Protein 5NYP (pdb70)

Radius of gyration: 17.97 Å; Cα contacts (8 Å, |Δi|>4): 430; chains: 1; bounding box: 64×36×36 Å

Sequence (213 aa):
TYAVAFRLERGLVFAADTIAQYKKLQLWRQPGERVFVLLSAGNLAATQAVVSLINEHLSQETDDEVTTLFTAPNMYRAARVVGDAVREARSIGFNTNFIFGGQIKGERRPRLFQIYPEGNFIEATDDTPFFQIGEHKYGKPILDRVARSDMRLGEAAKLMLLSFPIDLVIYERDTFDVTREKRISADDEYFRNLSNAWSDALRQAFSKIEEFDV

Secondary structure (DSSP, 8-state):
-EEEEEEETTEEEEEEE---TT-SEEEEEETTTEEEEEEE-S-HHHHHHHHHHHHHHHHH---TTS--TTT-SSHHHHHHHHHHHHHHTTT--TT--EEEEEEETTS--EEEEE-TTS-EEE--SSS-EEEEESS-TTHHHHHHH--TT--HHHHHHHHHHH--EEEEEEETT--S---EEEE-TT-HHHHHHHHHHHHHHHHHHHHHTTS--

Organism: Hyphomicrobium sp. (strain MC1) (NCBI:txid717785)

Nearest PDB structures (foldseek):
  5nyp-assembly1_A-2  TM=1.005E+00  e=2.491E-46  Hyphomicrobium sp. MC1
  5nyq-assembly1_A-2  TM=1.004E+00  e=2.570E-42  Hyphomicrobium sp. MC1
  5nyr-assembly2_B-3  TM=9.862E-01  e=2.814E-38  Hyphomicrobium sp. MC1
  5nyj-assembly11_K  TM=9.158E-01  e=6.940E-35  Hyphomicrobium sp. MC1
  5nyw-assembly2_1  TM=9.002E-01  e=7.018E-24  Yersinia bercovieri

Structure (mmCIF, N/CA/C/O backbone):
data_5NYP
#
_entry.id   5NYP
#
_cell.length_a   176.217
_cell.length_b   176.217
_cell.length_c   39.551
_cell.angle_alpha   90.00
_cell.angle_beta   90.00
_cell.angle_gamma   120.00
#
_symmetry.space_group_name_H-M   'H 3 2'
#
loop_
_entity.id
_entity.type
_entity.pdbx_description
1 polymer Anbu
2 non-polymer 'SODIUM ION'
3 non-polymer 'PHOSPHATE ION'
4 water water
#
loop_
_atom_site.group_PDB
_atom_site.id
_atom_site.type_symbol
_atom_site.label_atom_id
_atom_site.label_alt_id
_atom_site.label_comp_id
_atom_site.label_asym_id
_atom_site.label_entity_id
_atom_site.label_seq_id
_atom_site.pdbx_PDB_ins_code
_atom_site.Cartn_x
_atom_site.Cartn_y
_atom_site.Cartn_z
_atom_site.occupancy
_atom_site.B_iso_or_equiv
_atom_site.auth_seq_id
_atom_site.auth_comp_id
_atom_site.auth_asym_id
_atom_site.auth_atom_id
_atom_site.pdbx_PDB_model_num
ATOM 1 N N . THR A 1 2 ? 124.226 125.784 44.186 1.00 51.48 1 THR A N 1
ATOM 2 C CA . THR A 1 2 ? 124.272 127.236 43.826 1.00 49.15 1 THR A CA 1
ATOM 3 C C . THR A 1 2 ? 124.371 128.110 45.081 1.00 47.34 1 THR A C 1
ATOM 4 O O . THR A 1 2 ? 124.307 127.602 46.202 1.00 49.73 1 THR A O 1
ATOM 8 N N . TYR A 1 3 ? 124.541 129.416 44.884 1.00 43.98 2 TYR A N 1
ATOM 9 C CA . TYR A 1 3 ? 124.750 130.362 45.982 1.00 41.14 2 TYR A CA 1
ATOM 10 C C . TYR A 1 3 ? 123.942 131.642 45.758 1.00 38.75 2 TYR A C 1
ATOM 11 O O . TYR A 1 3 ? 123.839 132.130 44.632 1.00 38.05 2 TYR A O 1
ATOM 20 N N . ALA A 1 4 ? 123.364 132.164 46.839 1.00 36.97 3 ALA A N 1
ATOM 21 C CA . ALA A 1 4 ? 122.627 133.428 46.808 1.00 34.92 3 ALA A CA 1
ATOM 22 C C . ALA A 1 4 ? 122.832 134.204 48.102 1.00 32.51 3 ALA A C 1
ATOM 23 O O . ALA A 1 4 ? 123.161 133.631 49.144 1.00 31.83 3 ALA A O 1
ATOM 25 N N . VAL A 1 5 ? 122.636 135.514 48.015 1.00 30.65 4 VAL A N 1
ATOM 26 C CA . VAL A 1 5 ? 122.911 136.427 49.123 1.00 29.93 4 VAL A CA 1
ATOM 27 C C . VAL A 1 5 ? 122.035 137.673 48.981 1.00 28.53 4 VAL A C 1
ATOM 28 O O . VAL A 1 5 ? 121.725 138.102 47.864 1.00 29.48 4 VAL A O 1
ATOM 32 N N . ALA A 1 6 ? 121.617 138.227 50.116 1.00 27.39 5 ALA A N 1
ATOM 33 C CA . ALA A 1 6 ? 120.832 139.455 50.137 1.00 27.93 5 ALA A CA 1
ATOM 34 C C . ALA A 1 6 ? 121.203 140.324 51.330 1.00 27.68 5 ALA A C 1
ATOM 35 O O . ALA A 1 6 ? 121.571 139.807 52.381 1.00 27.68 5 ALA A O 1
ATOM 37 N N . PHE A 1 7 ? 121.087 141.638 51.144 1.00 28.50 6 PHE A N 1
ATOM 38 C CA . PHE A 1 7 ? 121.451 142.654 52.138 1.00 29.07 6 PHE A CA 1
ATOM 39 C C . PHE A 1 7 ? 120.236 143.535 52.394 1.00 27.95 6 PHE A C 1
ATOM 40 O O . PHE A 1 7 ? 119.564 143.934 51.444 1.00 25.92 6 PHE A O 1
ATOM 48 N N . ARG A 1 8 ? 119.968 143.843 53.663 1.00 27.15 7 ARG A N 1
ATOM 49 C CA . ARG A 1 8 ? 119.014 144.886 54.028 1.00 29.12 7 ARG A CA 1
ATOM 50 C C . ARG A 1 8 ? 119.792 146.113 54.494 1.00 29.58 7 ARG A C 1
ATOM 51 O O . ARG A 1 8 ? 120.542 146.042 55.467 1.00 29.74 7 ARG A O 1
ATOM 59 N N . LEU A 1 9 ? 119.608 147.229 53.792 1.00 29.96 8 LEU A N 1
ATOM 60 C CA . LEU A 1 9 ? 120.263 148.490 54.128 1.00 30.93 8 LEU A CA 1
ATOM 61 C C . LEU A 1 9 ? 119.221 149.539 54.491 1.00 30.74 8 LEU A C 1
ATOM 62 O O . LEU A 1 9 ? 118.026 149.343 54.276 1.00 29.66 8 LEU A O 1
ATOM 67 N N . GLU A 1 10 ? 119.688 150.660 55.030 1.00 31.51 9 GLU A N 1
ATOM 68 C CA . GLU A 1 10 ? 118.816 151.806 55.305 1.00 34.22 9 GLU A CA 1
ATOM 69 C C . GLU A 1 10 ? 118.116 152.298 54.038 1.00 34.36 9 GLU A C 1
ATOM 70 O O . GLU A 1 10 ? 116.953 152.691 54.088 1.00 35.42 9 GLU A O 1
ATOM 76 N N . ARG A 1 11 ? 118.841 152.276 52.917 1.00 33.21 10 ARG A N 1
ATOM 77 C CA . ARG A 1 11 ? 118.339 152.781 51.634 1.00 35.39 10 ARG A CA 1
ATOM 78 C C . ARG A 1 11 ? 117.486 151.788 50.836 1.00 33.78 10 ARG A C 1
ATOM 79 O O . ARG A 1 11 ? 116.844 152.191 49.864 1.00 31.69 10 ARG A O 1
ATOM 87 N N . GLY A 1 12 ? 117.490 150.508 51.221 1.00 31.20 11 GLY A N 1
ATOM 88 C CA . GLY A 1 12 ? 116.682 149.491 50.543 1.00 31.07 11 GLY A CA 1
ATOM 89 C C . GLY A 1 12 ? 117.218 148.075 50.682 1.00 29.55 11 GLY A C 1
ATOM 90 O O . GLY A 1 12 ? 117.772 147.715 51.721 1.00 28.22 11 GLY A O 1
ATOM 91 N N . LEU A 1 13 ? 117.052 147.281 49.624 1.00 28.74 12 LEU A N 1
ATOM 92 C CA . LEU A 1 13 ? 117.427 145.866 49.606 1.00 28.66 12 LEU A CA 1
ATOM 93 C C . LEU A 1 13 ? 118.262 145.549 48.375 1.00 28.53 12 LEU A C 1
ATOM 94 O O . LEU A 1 13 ? 118.053 146.134 47.312 1.00 28.17 12 LEU A O 1
ATOM 99 N N . VAL A 1 14 ? 119.198 144.613 48.516 1.00 27.98 13 VAL A N 1
ATOM 100 C CA . VAL A 1 14 ? 119.976 144.116 47.381 1.00 29.56 13 VAL A CA 1
ATOM 101 C C . VAL A 1 14 ? 119.924 142.594 47.396 1.00 29.68 13 VAL A C 1
ATOM 102 O O . VAL A 1 14 ? 120.133 141.980 48.440 1.00 28.26 13 VAL A O 1
ATOM 106 N N . PHE A 1 15 ? 119.636 142.003 46.236 1.00 31.28 14 PHE A N 1
ATOM 107 C CA . PHE A 1 15 ? 119.528 140.552 46.075 1.00 31.47 14 PHE A CA 1
ATOM 108 C C . PHE A 1 15 ? 120.470 140.090 44.972 1.00 32.86 14 PHE A C 1
ATOM 109 O O . PHE A 1 15 ? 120.603 140.764 43.949 1.00 34.51 14 PHE A O 1
ATOM 117 N N . ALA A 1 16 ? 121.102 138.936 45.175 1.00 33.21 15 ALA A N 1
ATOM 118 C CA . ALA A 1 16 ? 121.996 138.347 44.178 1.00 35.27 15 ALA A CA 1
ATOM 119 C C . ALA A 1 16 ? 121.950 136.823 44.232 1.00 36.99 15 ALA A C 1
ATOM 120 O O . ALA A 1 16 ? 121.911 136.237 45.313 1.00 33.93 15 ALA A O 1
ATOM 122 N N . ALA A 1 17 ? 121.953 136.197 43.057 1.00 39.67 16 ALA A N 1
ATOM 123 C CA . ALA A 1 17 ? 121.988 134.740 42.937 1.00 42.39 16 ALA A CA 1
ATOM 124 C C . ALA A 1 17 ? 122.623 134.339 41.610 1.00 45.16 16 ALA A C 1
ATOM 125 O O . ALA A 1 17 ? 122.423 135.015 40.597 1.00 45.43 16 ALA A O 1
ATOM 127 N N . ASP A 1 18 ? 123.397 133.254 41.619 1.00 48.43 17 ASP A N 1
ATOM 128 C CA . ASP A 1 18 ? 123.973 132.714 40.379 1.00 52.50 17 ASP A CA 1
ATOM 129 C C . ASP A 1 18 ? 123.014 131.715 39.730 1.00 56.65 17 ASP A C 1
ATOM 130 O O . ASP A 1 18 ? 122.046 131.274 40.359 1.00 57.02 17 ASP A O 1
ATOM 135 N N . THR A 1 19 ? 123.284 131.384 38.469 1.00 60.76 18 THR A N 1
ATOM 136 C CA . THR A 1 19 ? 122.442 130.474 37.683 1.00 61.05 18 THR A CA 1
ATOM 137 C C . THR A 1 19 ? 123.305 129.541 36.845 1.00 63.26 18 THR A C 1
ATOM 138 O O . THR A 1 19 ? 124.104 128.776 37.382 1.00 60.70 18 THR A O 1
ATOM 142 N N . ILE A 1 28 ? 113.075 128.702 31.051 1.00 73.09 27 ILE A N 1
ATOM 143 C CA . ILE A 1 28 ? 113.403 128.165 32.371 1.00 71.31 27 ILE A CA 1
ATOM 144 C C . ILE A 1 28 ? 113.159 129.269 33.420 1.00 69.02 27 ILE A C 1
ATOM 145 O O . ILE A 1 28 ? 114.044 129.633 34.197 1.00 71.80 27 ILE A O 1
ATOM 150 N N . ALA A 1 29 ? 111.932 129.792 33.421 1.00 66.55 28 ALA A N 1
ATOM 151 C CA . ALA A 1 29 ? 111.552 130.944 34.250 1.00 63.39 28 ALA A CA 1
ATOM 152 C C . ALA A 1 29 ? 111.236 130.551 35.691 1.00 60.69 28 ALA A C 1
ATOM 153 O O . ALA A 1 29 ? 111.717 131.188 36.629 1.00 57.72 28 ALA A O 1
ATOM 155 N N . GLN A 1 30 ? 110.435 129.500 35.861 1.00 61.39 29 GLN A N 1
ATOM 156 C CA . GLN A 1 30 ? 110.008 129.051 37.197 1.00 60.68 29 GLN A CA 1
ATOM 157 C C . GLN A 1 30 ? 111.132 128.390 38.007 1.00 59.05 29 GLN A C 1
ATOM 158 O O . GLN A 1 30 ? 111.049 128.318 39.235 1.00 57.19 29 GLN A O 1
ATOM 164 N N . TYR A 1 31 ? 112.169 127.914 37.317 1.00 58.58 30 TYR A N 1
ATOM 165 C CA . TYR A 1 31 ? 113.364 127.351 37.957 1.00 59.12 30 TYR A CA 1
ATOM 166 C C . TYR A 1 31 ? 114.469 128.381 38.235 1.00 56.74 30 TYR A C 1
ATOM 167 O O . TYR A 1 31 ? 115.501 128.030 38.812 1.00 54.44 30 TYR A O 1
ATOM 176 N N . LYS A 1 32 ? 114.256 129.633 37.823 1.00 55.58 31 LYS A N 1
ATOM 177 C CA . LYS A 1 32 ? 115.226 130.719 38.024 1.00 53.23 31 LYS A CA 1
ATOM 178 C C . LYS A 1 32 ? 115.428 130.965 39.517 1.00 49.49 31 LYS A C 1
ATOM 179 O O . LYS A 1 32 ? 114.465 130.944 40.288 1.00 46.44 31 LYS A O 1
ATOM 185 N N . LYS A 1 33 ? 116.679 131.183 39.922 1.00 47.04 32 LYS A N 1
ATOM 186 C CA . LYS A 1 33 ? 117.022 131.268 41.346 1.00 45.17 32 LYS A CA 1
ATOM 187 C C . LYS A 1 33 ? 116.685 132.608 42.002 1.00 40.48 32 LYS A C 1
ATOM 188 O O . LYS A 1 33 ? 116.729 132.707 43.223 1.00 39.73 32 LYS A O 1
ATOM 194 N N . LEU A 1 34 ? 116.355 133.621 41.198 1.00 38.49 33 LEU A N 1
ATOM 195 C CA . LEU A 1 34 ? 115.816 134.893 41.679 1.00 37.48 33 LEU A CA 1
ATOM 196 C C . LEU A 1 34 ? 114.424 135.091 41.067 1.00 35.72 33 LEU A C 1
ATOM 197 O O . LEU A 1 34 ? 114.293 135.175 39.846 1.00 35.59 33 LEU A O 1
ATOM 202 N N . GLN A 1 35 ? 113.402 135.180 41.921 1.00 33.69 34 GLN A N 1
ATOM 203 C CA . GLN A 1 35 ? 111.999 135.285 41.493 1.00 34.67 34 GLN A CA 1
ATOM 204 C C . GLN A 1 35 ? 111.391 136.592 41.982 1.00 32.18 34 GLN A C 1
ATOM 205 O O . GLN A 1 35 ? 111.581 136.960 43.138 1.00 30.70 34 GLN A O 1
ATOM 211 N N . LEU A 1 36 ? 110.636 137.259 41.108 1.00 32.34 35 LEU A N 1
ATOM 212 C CA . LEU A 1 36 ? 110.058 138.581 41.372 1.00 32.83 35 LEU A CA 1
ATOM 213 C C . LEU A 1 36 ? 108.526 138.554 41.287 1.00 31.68 35 LEU A C 1
ATOM 214 O O . LEU A 1 36 ? 107.965 137.933 40.383 1.00 32.58 35 LEU A O 1
ATOM 219 N N . TRP A 1 37 ? 107.871 139.227 42.234 1.00 30.60 36 TRP A N 1
ATOM 220 C CA . TRP A 1 37 ? 106.436 139.543 42.168 1.00 32.07 36 TRP A CA 1
ATOM 221 C C . TRP A 1 37 ? 106.249 141.029 42.441 1.00 32.63 36 TRP A C 1
ATOM 222 O O . TRP A 1 37 ? 106.993 141.614 43.228 1.00 30.83 36 TRP A O 1
ATOM 233 N N . ARG A 1 38 ? 105.245 141.633 41.812 1.00 35.59 37 ARG A N 1
ATOM 234 C CA . ARG A 1 38 ? 105.010 143.071 41.947 1.00 38.10 37 ARG A CA 1
ATOM 235 C C . ARG A 1 38 ? 103.553 143.462 41.700 1.00 39.03 37 ARG A C 1
ATOM 236 O O . ARG A 1 38 ? 102.909 142.923 40.801 1.00 39.53 37 ARG A O 1
ATOM 244 N N . GLN A 1 39 ? 103.049 144.382 42.527 1.00 40.34 38 GLN A N 1
ATOM 245 C CA . GLN A 1 39 ? 101.857 145.179 42.224 1.00 43.13 38 GLN A CA 1
ATOM 246 C C . GLN A 1 39 ? 102.313 146.646 42.211 1.00 44.17 38 GLN A C 1
ATOM 247 O O . GLN A 1 39 ? 102.718 147.162 43.260 1.00 40.43 38 GLN A O 1
ATOM 253 N N . PRO A 1 40 ? 102.263 147.318 41.036 1.00 45.84 39 PRO A N 1
ATOM 254 C CA . PRO A 1 40 ? 102.797 148.684 40.887 1.00 46.21 39 PRO A CA 1
ATOM 255 C C . PRO A 1 40 ? 102.372 149.667 41.984 1.00 44.84 39 PRO A C 1
ATOM 256 O O . PRO A 1 40 ? 101.178 149.837 42.233 1.00 46.37 39 PRO A O 1
ATOM 260 N N . GLY A 1 41 ? 103.357 150.275 42.645 1.00 43.15 40 GLY A N 1
ATOM 261 C CA . GLY A 1 41 ? 103.113 151.281 43.681 1.00 44.07 40 GLY A CA 1
ATOM 262 C C . GLY A 1 41 ? 102.512 150.788 44.990 1.00 43.63 40 GLY A C 1
ATOM 263 O O . GLY A 1 41 ? 102.128 151.606 45.827 1.00 43.66 40 GLY A O 1
ATOM 264 N N . GLU A 1 42 ? 102.438 149.467 45.173 1.00 42.45 41 GLU A N 1
ATOM 265 C CA . GLU A 1 42 ? 101.791 148.857 46.343 1.00 42.51 41 GLU A CA 1
ATOM 266 C C . GLU A 1 42 ? 102.680 147.843 47.066 1.00 39.09 41 GLU A C 1
ATOM 267 O O . GLU A 1 42 ? 102.767 147.862 48.296 1.00 38.12 41 GLU A O 1
ATOM 273 N N . ARG A 1 43 ? 103.314 146.945 46.311 1.00 36.25 42 ARG A N 1
ATOM 274 C CA . ARG A 1 43 ? 104.156 145.908 46.901 1.00 35.45 42 ARG A CA 1
ATOM 275 C C . ARG A 1 43 ? 105.110 145.270 45.896 1.00 33.80 42 ARG A C 1
ATOM 276 O O . ARG A 1 43 ? 104.779 145.133 44.715 1.00 32.94 42 ARG A O 1
ATOM 284 N N . VAL A 1 44 ? 106.291 144.889 46.383 1.00 31.71 43 VAL A N 1
ATOM 285 C CA . VAL A 1 44 ? 107.273 144.139 45.600 1.00 32.78 43 VAL A CA 1
ATOM 286 C C . VAL A 1 44 ? 107.891 143.056 46.470 1.00 31.39 43 VAL A C 1
ATOM 287 O O . VAL A 1 44 ? 108.098 143.261 47.672 1.00 31.32 43 VAL A O 1
ATOM 291 N N . PHE A 1 45 ? 108.171 141.907 45.862 1.00 29.99 44 PHE A N 1
ATOM 292 C CA . PHE A 1 45 ? 108.729 140.756 46.572 1.00 28.53 44 PHE A CA 1
ATOM 293 C C . PHE A 1 45 ? 109.802 140.089 45.727 1.00 27.55 44 PHE A C 1
ATOM 294 O O . PHE A 1 45 ? 109.658 139.985 44.508 1.00 28.21 44 PHE A O 1
ATOM 302 N N . VAL A 1 46 ? 110.860 139.622 46.384 1.00 27.08 45 VAL A N 1
ATOM 303 C CA . VAL A 1 46 ? 111.906 138.837 45.738 1.00 28.03 45 VAL A CA 1
ATOM 304 C C . VAL A 1 46 ? 112.157 137.579 46.567 1.00 28.05 45 VAL A C 1
ATOM 305 O O . VAL A 1 46 ? 112.369 137.667 47.775 1.00 27.81 45 VAL A O 1
ATOM 309 N N . LEU A 1 47 ? 112.114 136.419 45.913 1.00 28.02 46 LEU A N 1
ATOM 310 C CA . LEU A 1 47 ? 112.509 135.152 46.520 1.00 28.51 46 LEU A CA 1
ATOM 311 C C . LEU A 1 47 ? 113.823 134.690 45.894 1.00 28.73 46 LEU A C 1
ATOM 312 O O . LEU A 1 47 ? 113.945 134.662 44.665 1.00 30.56 46 LEU A O 1
ATOM 317 N N . LEU A 1 48 ? 114.797 134.343 46.737 1.00 28.58 47 LEU A N 1
ATOM 318 C CA . LEU A 1 48 ? 116.040 133.709 46.294 1.00 30.51 47 LEU A CA 1
ATOM 319 C C . LEU A 1 48 ? 116.062 132.254 46.736 1.00 31.81 47 LEU A C 1
ATOM 320 O O . LEU A 1 48 ? 115.744 131.951 47.887 1.00 29.70 47 LEU A O 1
ATOM 325 N N . SER A 1 49 ? 116.450 131.368 45.822 1.00 33.78 48 SER A N 1
ATOM 326 C CA . SER A 1 49 ? 116.574 129.943 46.114 1.00 37.24 48 SER A CA 1
ATOM 327 C C . SER A 1 49 ? 118.005 129.476 45.868 1.00 39.19 48 SER A C 1
ATOM 328 O O . SER A 1 49 ? 118.692 130.002 44.994 1.00 38.31 48 SER A O 1
ATOM 331 N N . ALA A 1 50 ? 118.448 128.509 46.669 1.00 41.69 49 ALA A N 1
ATOM 332 C CA . ALA A 1 50 ? 119.704 127.797 46.434 1.00 45.18 49 ALA A CA 1
ATOM 333 C C . ALA A 1 50 ? 119.534 126.274 46.347 1.00 48.40 49 ALA A C 1
ATOM 334 O O . ALA A 1 50 ? 120.524 125.555 46.199 1.00 53.13 49 ALA A O 1
ATOM 336 N N . GLY A 1 51 ? 118.294 125.783 46.414 1.00 48.79 50 GLY A N 1
ATOM 337 C CA . GLY A 1 51 ? 118.024 124.353 46.345 1.00 51.53 50 GLY A CA 1
ATOM 338 C C . GLY A 1 51 ? 118.044 123.851 44.916 1.00 52.94 50 GLY A C 1
ATOM 339 O O . GLY A 1 51 ? 118.378 124.595 43.986 1.00 55.15 50 GLY A O 1
ATOM 340 N N . ASN A 1 52 ? 117.669 122.587 44.739 1.00 53.38 51 ASN A N 1
ATOM 341 C CA . ASN A 1 52 ? 117.595 121.995 43.406 1.00 54.50 51 ASN A CA 1
ATOM 342 C C . ASN A 1 52 ? 116.442 122.619 42.611 1.00 52.97 51 ASN A C 1
ATOM 343 O O . ASN A 1 52 ? 115.635 123.391 43.149 1.00 47.55 51 ASN A O 1
ATOM 348 N N . LEU A 1 53 ? 116.382 122.276 41.331 1.00 54.01 52 LEU A N 1
ATOM 349 C CA . LEU A 1 53 ? 115.410 122.857 40.409 1.00 53.23 52 LEU A CA 1
ATOM 350 C C . LEU A 1 53 ? 113.965 122.550 40.834 1.00 51.36 52 LEU A C 1
ATOM 351 O O . LEU A 1 53 ? 113.121 123.449 40.863 1.00 49.35 52 LEU A O 1
ATOM 356 N N . ALA A 1 54 ? 113.706 121.295 41.199 1.00 51.25 53 ALA A N 1
ATOM 357 C CA . ALA A 1 54 ? 112.369 120.847 41.611 1.00 49.83 53 ALA A CA 1
ATOM 358 C C . ALA A 1 54 ? 111.822 121.585 42.839 1.00 47.26 53 ALA A C 1
ATOM 359 O O . ALA A 1 54 ? 110.633 121.908 42.886 1.00 44.66 53 ALA A O 1
ATOM 361 N N . ALA A 1 55 ? 112.687 121.848 43.820 1.00 44.72 54 ALA A N 1
ATOM 362 C CA . ALA A 1 55 ? 112.292 122.563 45.039 1.00 42.84 54 ALA A CA 1
ATOM 363 C C . ALA A 1 55 ? 111.890 124.012 44.761 1.00 40.59 54 ALA A C 1
ATOM 364 O O . ALA A 1 55 ? 110.883 124.484 45.286 1.00 39.78 54 ALA A O 1
ATOM 366 N N . THR A 1 56 ? 112.670 124.707 43.932 1.00 39.35 55 THR A N 1
ATOM 367 C CA . THR A 1 56 ? 112.377 126.098 43.566 1.00 38.72 55 THR A CA 1
ATOM 368 C C . THR A 1 56 ? 111.035 126.215 42.841 1.00 37.96 55 THR A C 1
ATOM 369 O O . THR A 1 56 ? 110.200 127.047 43.196 1.00 35.48 55 THR A O 1
ATOM 373 N N . GLN A 1 57 ? 110.840 125.369 41.835 1.00 39.11 56 GLN A N 1
ATOM 374 C CA . GLN A 1 57 ? 109.597 125.346 41.059 1.00 40.27 56 GLN A CA 1
ATOM 375 C C . GLN A 1 57 ? 108.367 125.091 41.936 1.00 38.82 56 GLN A C 1
ATOM 376 O O . GLN A 1 57 ? 107.348 125.766 41.786 1.00 37.65 56 GLN A O 1
ATOM 382 N N . ALA A 1 58 ? 108.474 124.122 42.845 1.00 38.46 57 ALA A N 1
ATOM 383 C CA . ALA A 1 58 ? 107.366 123.749 43.733 1.00 38.66 57 ALA A CA 1
ATOM 384 C C . ALA A 1 58 ? 106.906 124.906 44.621 1.00 36.27 57 ALA A C 1
ATOM 385 O O . ALA A 1 58 ? 105.704 125.146 44.746 1.00 35.38 57 ALA A O 1
ATOM 387 N N . VAL A 1 59 ? 107.861 125.627 45.211 1.00 34.08 58 VAL A N 1
ATOM 388 C CA . VAL A 1 59 ? 107.549 126.770 46.080 1.00 33.77 58 VAL A CA 1
ATOM 389 C C . VAL A 1 59 ? 106.887 127.898 45.285 1.00 32.66 58 VAL A C 1
ATOM 390 O O . VAL A 1 59 ? 105.855 128.427 45.704 1.00 30.84 58 VAL A O 1
ATOM 394 N N . VAL A 1 60 ? 107.478 128.242 44.140 1.00 32.59 59 VAL A N 1
ATOM 395 C CA . VAL A 1 60 ? 106.941 129.290 43.261 1.00 33.11 59 VAL A CA 1
ATOM 396 C C . VAL A 1 60 ? 105.534 128.922 42.772 1.00 32.79 59 VAL A C 1
ATOM 397 O O . VAL A 1 60 ? 104.630 129.764 42.792 1.00 32.10 59 VAL A O 1
ATOM 401 N N . SER A 1 61 ? 105.360 127.669 42.348 1.00 33.37 60 SER A N 1
ATOM 402 C CA . SER A 1 61 ? 104.054 127.179 41.882 1.00 34.79 60 SER A CA 1
ATOM 403 C C . SER A 1 61 ? 102.967 127.302 42.956 1.00 34.41 60 SER A C 1
ATOM 404 O O . SER A 1 61 ? 101.832 127.654 42.638 1.00 33.94 60 SER A O 1
ATOM 407 N N . LEU A 1 62 ? 103.323 127.028 44.214 1.00 33.34 61 LEU A N 1
ATOM 408 C CA . LEU A 1 62 ? 102.379 127.158 45.333 1.00 34.12 61 LEU A CA 1
ATOM 409 C C . LEU A 1 62 ? 102.000 128.611 45.600 1.00 33.25 61 LEU A C 1
ATOM 410 O O . LEU A 1 62 ? 100.827 128.908 45.828 1.00 33.88 61 LEU A O 1
ATOM 415 N N . ILE A 1 63 ? 102.990 129.504 45.570 1.00 32.34 62 ILE A N 1
ATOM 416 C CA . ILE A 1 63 ? 102.748 130.949 45.691 1.00 31.95 62 ILE A CA 1
ATOM 417 C C . ILE A 1 63 ? 101.810 131.432 44.576 1.00 31.80 62 ILE A C 1
ATOM 418 O O . ILE A 1 63 ? 100.816 132.107 44.846 1.00 30.59 62 ILE A O 1
ATOM 423 N N . ASN A 1 64 ? 102.129 131.066 43.337 1.00 31.91 63 ASN A N 1
ATOM 424 C CA . ASN A 1 64 ? 101.353 131.494 42.166 1.00 32.92 63 ASN A CA 1
ATOM 425 C C . ASN A 1 64 ? 99.966 130.860 42.086 1.00 33.27 63 ASN A C 1
ATOM 426 O O . ASN A 1 64 ? 99.029 131.502 41.621 1.00 32.81 63 ASN A O 1
ATOM 431 N N . GLU A 1 65 ? 99.839 129.610 42.535 1.00 35.18 64 GLU A N 1
ATOM 432 C CA . GLU A 1 65 ? 98.534 128.936 42.621 1.00 37.41 64 GLU A CA 1
ATOM 433 C C . GLU A 1 65 ? 97.541 129.769 43.438 1.00 35.70 64 GLU A C 1
ATOM 434 O O . GLU A 1 65 ? 96.410 129.983 43.005 1.00 33.99 64 GLU A O 1
ATOM 440 N N . HIS A 1 66 ? 97.979 130.247 44.602 1.00 35.26 65 HIS A N 1
ATOM 441 C CA . HIS A 1 66 ? 97.133 131.073 45.474 1.00 35.75 65 HIS A CA 1
ATOM 442 C C . HIS A 1 66 ? 96.870 132.476 44.914 1.00 34.56 65 HIS A C 1
ATOM 443 O O . HIS A 1 66 ? 95.773 133.006 45.078 1.00 37.30 65 HIS A O 1
ATOM 450 N N . LEU A 1 67 ? 97.859 133.073 44.255 1.00 32.56 66 LEU A N 1
ATOM 451 C CA . LEU A 1 67 ? 97.650 134.353 43.562 1.00 33.37 66 LEU A CA 1
ATOM 452 C C . LEU A 1 67 ? 96.676 134.244 42.383 1.00 33.97 66 LEU A C 1
ATOM 453 O O . LEU A 1 67 ? 95.911 135.174 42.124 1.00 34.24 66 LEU A O 1
ATOM 458 N N . SER A 1 68 ? 96.708 133.106 41.689 1.00 34.21 67 SER A N 1
ATOM 459 C CA . SER A 1 68 ? 95.965 132.908 40.440 1.00 35.11 67 SER A CA 1
ATOM 460 C C . SER A 1 68 ? 94.597 132.241 40.594 1.00 35.06 67 SER A C 1
ATOM 461 O O . SER A 1 68 ? 93.710 132.487 39.772 1.00 34.56 67 SER A O 1
ATOM 464 N N . GLN A 1 69 ? 94.435 131.385 41.609 1.00 34.16 68 GLN A N 1
ATOM 465 C CA . GLN A 1 69 ? 93.235 130.534 41.739 1.00 36.39 68 GLN A CA 1
ATOM 466 C C . GLN A 1 69 ? 92.538 130.507 43.111 1.00 38.30 68 GLN A C 1
ATOM 467 O O . GLN A 1 69 ? 91.543 129.796 43.259 1.00 38.70 68 GLN A O 1
ATOM 473 N N . GLU A 1 70 ? 93.026 131.254 44.103 1.00 39.70 69 GLU A N 1
ATOM 474 C CA . GLU A 1 70 ? 92.443 131.180 45.450 1.00 41.25 69 GLU A CA 1
ATOM 475 C C . GLU A 1 70 ? 91.036 131.782 45.463 1.00 42.43 69 GLU A C 1
ATOM 476 O O . GLU A 1 70 ? 90.832 132.905 44.996 1.00 45.61 69 GLU A O 1
ATOM 482 N N . THR A 1 71 ? 90.080 131.009 45.977 1.00 42.94 70 THR A N 1
ATOM 483 C CA . THR A 1 71 ? 88.679 131.428 46.107 1.00 44.83 70 THR A CA 1
ATOM 484 C C . THR A 1 71 ? 88.289 131.869 47.531 1.00 45.26 70 THR A C 1
ATOM 485 O O . THR A 1 71 ? 87.290 132.564 47.705 1.00 46.04 70 THR A O 1
ATOM 489 N N . ASP A 1 72 ? 89.067 131.458 48.535 1.00 43.85 71 ASP A N 1
ATOM 490 C CA . ASP A 1 72 ? 88.809 131.800 49.938 1.00 43.89 71 ASP A CA 1
ATOM 491 C C . ASP A 1 72 ? 89.526 133.107 50.318 1.00 42.99 71 ASP A C 1
ATOM 492 O O . ASP A 1 72 ? 90.760 133.150 50.363 1.00 41.41 71 ASP A O 1
ATOM 497 N N . ASP A 1 73 ? 88.745 134.148 50.615 1.00 43.90 72 ASP A N 1
ATOM 498 C CA . ASP A 1 73 ? 89.275 135.498 50.8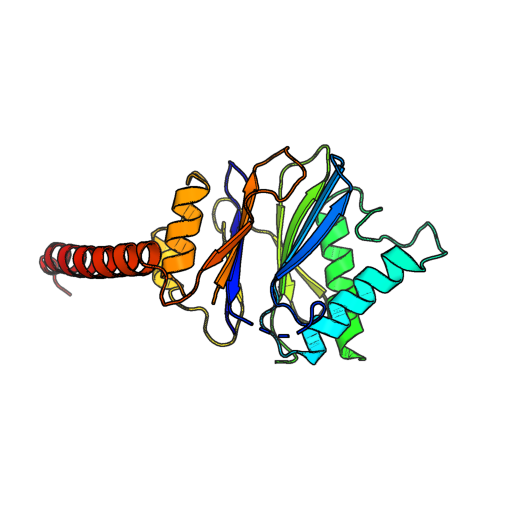98 1.00 47.32 72 ASP A CA 1
ATOM 499 C C . ASP A 1 73 ? 90.133 135.593 52.165 1.00 46.65 72 ASP A C 1
ATOM 500 O O . ASP A 1 73 ? 91.032 136.434 52.242 1.00 49.44 72 ASP A O 1
ATOM 505 N N . GLU A 1 74 ? 89.856 134.745 53.153 1.00 44.72 73 GLU A N 1
ATOM 506 C CA . GLU A 1 74 ? 90.610 134.757 54.411 1.00 45.52 73 GLU A CA 1
ATOM 507 C C . GLU A 1 74 ? 92.010 134.127 54.305 1.00 43.70 73 GLU A C 1
ATOM 508 O O . GLU A 1 74 ? 92.832 134.314 55.201 1.00 43.78 73 GLU A O 1
ATOM 514 N N . VAL A 1 75 ? 92.273 133.375 53.232 1.00 42.45 74 VAL A N 1
ATOM 515 C CA . VAL A 1 75 ? 93.604 132.814 52.986 1.00 41.14 74 VAL A CA 1
ATOM 516 C C . VAL A 1 75 ? 94.539 133.939 52.532 1.00 39.58 74 VAL A C 1
ATOM 517 O O . VAL A 1 75 ? 94.240 134.661 51.581 1.00 39.37 74 VAL A O 1
ATOM 521 N N . THR A 1 76 ? 95.668 134.085 53.214 1.00 37.40 75 THR A N 1
ATOM 522 C CA . THR A 1 76 ? 96.615 135.141 52.884 1.00 37.33 75 THR A CA 1
ATOM 523 C C . THR A 1 76 ? 9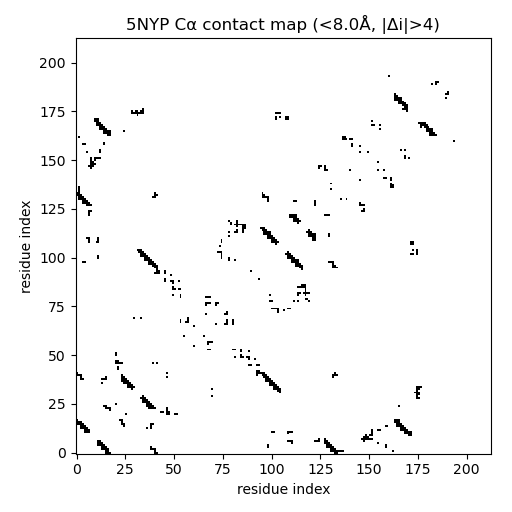7.469 134.711 51.690 1.00 35.35 75 THR A C 1
ATOM 524 O O . THR A 1 76 ? 97.964 133.586 51.651 1.00 35.10 75 THR A O 1
ATOM 528 N N . THR A 1 77 ? 97.605 135.612 50.717 1.00 34.10 76 THR A N 1
ATOM 529 C CA . THR A 1 77 ? 98.514 135.444 49.582 1.00 33.41 76 THR A CA 1
ATOM 530 C C . THR A 1 77 ? 99.546 136.569 49.637 1.00 33.08 76 THR A C 1
ATOM 531 O O . THR A 1 77 ? 99.454 137.458 50.488 1.00 32.50 76 THR A O 1
ATOM 535 N N . LEU A 1 78 ? 100.511 136.549 48.720 1.00 32.78 77 LEU A N 1
ATOM 536 C CA . LEU A 1 78 ? 101.486 137.647 48.626 1.00 33.00 77 LEU A CA 1
ATOM 537 C C . LEU A 1 78 ? 100.831 139.004 48.349 1.00 33.62 77 LEU A C 1
ATOM 538 O O . LEU A 1 78 ? 101.327 140.028 48.818 1.00 35.31 77 LEU A O 1
ATOM 543 N N . PHE A 1 79 ? 99.718 139.015 47.615 1.00 34.16 78 PHE A N 1
ATOM 544 C CA . PHE A 1 79 ? 99.047 140.270 47.274 1.00 36.54 78 PHE A CA 1
ATOM 545 C C . PHE A 1 79 ? 97.982 140.730 48.276 1.00 36.78 78 PHE A C 1
ATOM 546 O O . PHE A 1 79 ? 97.543 141.876 48.195 1.00 39.33 78 PHE A O 1
ATOM 554 N N . THR A 1 80 ? 97.584 139.872 49.220 1.00 35.79 79 THR A N 1
ATOM 555 C CA . THR A 1 80 ? 96.676 140.276 50.311 1.00 37.17 79 THR A CA 1
ATOM 556 C C . THR A 1 80 ? 97.371 140.490 51.664 1.00 36.69 79 THR A C 1
ATOM 557 O O . THR A 1 80 ? 96.752 141.024 52.591 1.00 36.75 79 THR A O 1
ATOM 561 N N . ALA A 1 81 ? 98.636 140.076 51.785 1.00 34.64 80 ALA A N 1
ATOM 562 C CA . ALA A 1 81 ? 99.381 140.232 53.036 1.00 35.04 80 ALA A CA 1
ATOM 563 C C . ALA A 1 81 ? 99.456 141.717 53.414 1.00 35.16 80 ALA A C 1
ATOM 564 O O . ALA A 1 81 ? 99.888 142.528 52.594 1.00 35.25 80 ALA A O 1
ATOM 566 N N . PRO A 1 82 ? 99.004 142.082 54.633 1.00 37.24 81 PRO A N 1
ATOM 567 C CA . PRO A 1 82 ? 99.048 143.492 55.038 1.00 37.88 81 PRO A CA 1
ATOM 568 C C . PRO A 1 82 ? 100.449 143.989 55.424 1.00 37.04 81 PRO A C 1
ATOM 569 O O . PRO A 1 82 ? 100.682 145.201 55.442 1.00 36.53 81 PRO A O 1
ATOM 573 N N . ASN A 1 83 ? 101.364 143.068 55.731 1.00 35.10 82 ASN A N 1
ATOM 574 C CA . ASN A 1 83 ? 102.751 143.422 56.048 1.00 34.60 82 ASN A CA 1
ATOM 575 C C . ASN A 1 83 ? 103.720 142.303 55.651 1.00 32.08 82 ASN A C 1
ATOM 576 O O . ASN A 1 83 ? 103.294 141.206 55.286 1.00 31.22 82 ASN A O 1
ATOM 581 N N . MET A 1 84 ? 105.018 142.591 55.727 1.00 31.01 83 MET A N 1
ATOM 582 C CA . MET A 1 84 ? 106.052 141.656 55.256 1.00 31.10 83 MET A CA 1
ATOM 583 C C . MET A 1 84 ? 106.231 140.415 56.132 1.00 30.37 83 MET A C 1
ATOM 584 O O . MET A 1 84 ? 106.673 139.380 55.635 1.00 30.07 83 MET A O 1
ATOM 589 N N . TYR A 1 85 ? 105.915 140.522 57.422 1.00 31.45 84 TYR A N 1
ATOM 590 C CA . TYR A 1 85 ? 105.891 139.351 58.308 1.00 32.66 84 TYR A CA 1
ATOM 591 C C . TYR A 1 85 ? 104.829 138.353 57.829 1.00 31.92 84 TYR A C 1
ATOM 592 O O . TYR A 1 85 ? 105.106 137.156 57.703 1.00 29.47 84 TYR A O 1
ATOM 601 N N . ARG A 1 86 ? 103.629 138.860 57.550 1.00 31.69 85 ARG A N 1
ATOM 602 C CA . ARG A 1 86 ? 102.546 138.043 56.984 1.00 32.50 85 ARG A CA 1
ATOM 603 C C . ARG A 1 86 ? 102.914 137.458 55.614 1.00 31.32 85 ARG A C 1
ATOM 604 O O . ARG A 1 86 ? 102.575 136.309 55.328 1.00 30.14 85 ARG A O 1
ATOM 612 N N . ALA A 1 87 ? 103.608 138.240 54.782 1.00 30.32 86 ALA A N 1
ATOM 613 C CA . ALA A 1 87 ? 104.086 137.753 53.478 1.00 29.89 86 ALA A CA 1
ATOM 614 C C . ALA A 1 87 ? 105.134 136.651 53.629 1.00 29.31 86 ALA A C 1
ATOM 615 O O . ALA A 1 87 ? 105.123 135.682 52.872 1.00 28.83 86 ALA A O 1
ATOM 617 N N . ALA A 1 88 ? 106.032 136.801 54.602 1.00 28.64 87 ALA A N 1
ATOM 618 C CA . ALA A 1 88 ? 107.016 135.763 54.916 1.00 29.19 87 ALA A CA 1
ATOM 619 C C . ALA A 1 88 ? 106.365 134.450 55.365 1.00 29.73 87 ALA A C 1
ATOM 620 O O . ALA A 1 88 ? 106.850 133.372 55.018 1.00 29.72 87 ALA A O 1
ATOM 622 N N . ARG A 1 89 ? 105.283 134.543 56.137 1.00 30.28 88 ARG A N 1
ATOM 623 C CA . ARG A 1 89 ? 104.517 133.353 56.546 1.00 32.21 88 ARG A CA 1
ATOM 624 C C . ARG A 1 89 ? 103.899 132.634 55.342 1.00 30.87 88 ARG A C 1
ATOM 625 O O . ARG A 1 89 ? 103.876 131.408 55.308 1.00 32.15 88 ARG A O 1
ATOM 633 N N . VAL A 1 90 ? 103.416 133.400 54.365 1.00 30.12 89 VAL A N 1
ATOM 634 C CA . VAL A 1 90 ? 102.902 132.844 53.100 1.00 31.00 89 VAL A CA 1
ATOM 635 C C . VAL A 1 90 ? 103.980 131.995 52.410 1.00 29.44 89 VAL A C 1
ATOM 636 O O . VAL A 1 90 ? 103.718 130.865 51.995 1.00 30.14 89 VAL A O 1
ATOM 640 N N . VAL A 1 91 ? 105.188 132.538 52.311 1.00 28.61 90 VAL A N 1
ATOM 641 C CA . VAL A 1 91 ? 106.299 131.841 51.658 1.00 29.90 90 VAL A CA 1
ATOM 642 C C . VAL A 1 91 ? 106.728 130.639 52.499 1.00 30.82 90 VAL A C 1
ATOM 643 O O . VAL A 1 91 ? 106.954 129.555 51.958 1.00 31.22 90 VAL A O 1
ATOM 647 N N . GLY A 1 92 ? 106.812 130.836 53.816 1.00 30.48 91 GLY A N 1
ATOM 648 C CA . GLY A 1 92 ? 107.048 129.747 54.764 1.00 32.38 91 GLY A CA 1
ATOM 649 C C . GLY A 1 92 ? 106.108 128.569 54.583 1.00 33.64 91 GLY A C 1
ATOM 650 O O . GLY A 1 92 ? 106.554 127.422 54.544 1.00 35.73 91 GLY A O 1
ATOM 651 N N . ASP A 1 93 ? 104.811 128.856 54.451 1.00 33.88 92 ASP A N 1
ATOM 652 C CA . ASP A 1 93 ? 103.804 127.820 54.168 1.00 36.05 92 ASP A CA 1
ATOM 653 C C . ASP A 1 93 ? 104.067 127.104 52.837 1.00 36.65 92 ASP A C 1
ATOM 654 O O . ASP A 1 93 ? 103.949 125.880 52.758 1.00 36.52 92 ASP A O 1
ATOM 659 N N . ALA A 1 94 ? 104.417 127.867 51.802 1.00 35.48 93 ALA A N 1
ATOM 660 C CA . ALA A 1 94 ? 104.778 127.293 50.498 1.00 36.41 93 ALA A CA 1
ATOM 661 C C . ALA A 1 94 ? 106.051 126.436 50.565 1.00 37.03 93 ALA A C 1
ATOM 662 O O . ALA A 1 94 ? 106.121 125.387 49.925 1.00 37.83 93 ALA A O 1
ATOM 664 N N . VAL A 1 95 ? 107.044 126.883 51.337 1.00 36.91 94 VAL A N 1
ATOM 665 C CA . VAL A 1 95 ? 108.298 126.135 51.521 1.00 38.53 94 VAL A CA 1
ATOM 666 C C . VAL A 1 95 ? 108.040 124.802 52.226 1.00 40.51 94 VAL A C 1
ATOM 667 O O . VAL A 1 95 ? 108.578 123.771 51.815 1.00 39.83 94 VAL A O 1
ATOM 671 N N . ARG A 1 96 ? 107.220 124.831 53.275 1.00 42.15 95 ARG A N 1
ATOM 672 C CA . ARG A 1 96 ? 106.858 123.619 54.017 1.00 45.64 95 ARG A CA 1
ATOM 673 C C . ARG A 1 96 ? 106.016 122.670 53.164 1.00 46.87 95 ARG A C 1
ATOM 674 O O . ARG A 1 96 ? 106.306 121.477 53.102 1.00 47.21 95 ARG A O 1
ATOM 682 N N . GLU A 1 97 ? 104.979 123.210 52.525 1.00 47.44 96 GLU A N 1
ATOM 683 C CA . GLU A 1 97 ? 104.068 122.418 51.679 1.00 50.65 96 GLU A CA 1
ATOM 684 C C . GLU A 1 97 ? 104.735 121.824 50.429 1.00 51.48 96 GLU A C 1
ATOM 685 O O . GLU A 1 97 ? 104.323 120.763 49.960 1.00 52.98 96 GLU A O 1
ATOM 691 N N . ALA A 1 98 ? 105.758 122.503 49.905 1.00 51.32 97 ALA A N 1
ATOM 692 C CA . ALA A 1 98 ? 106.534 122.007 48.750 1.00 53.32 97 ALA A CA 1
ATOM 693 C C . ALA A 1 98 ? 107.309 120.708 49.019 1.00 56.12 97 ALA A C 1
ATOM 694 O O . ALA A 1 98 ? 107.741 120.042 48.074 1.00 56.65 97 ALA A O 1
ATOM 696 N N . ARG A 1 99 ? 107.487 120.360 50.293 1.00 57.33 98 ARG A N 1
ATOM 697 C CA . ARG A 1 99 ? 108.086 119.079 50.685 1.00 61.26 98 ARG A CA 1
ATOM 698 C C . ARG A 1 99 ? 107.218 117.880 50.272 1.00 64.37 98 ARG A C 1
ATOM 699 O O . ARG A 1 99 ? 107.740 116.784 50.059 1.00 68.40 98 ARG A O 1
ATOM 707 N N . SER A 1 100 ? 105.905 118.094 50.171 1.00 65.01 99 SER A N 1
ATOM 708 C CA . SER A 1 100 ? 104.972 117.090 49.640 1.00 66.89 99 SER A CA 1
ATOM 709 C C . SER A 1 100 ? 105.157 116.858 48.136 1.00 68.49 99 SER A C 1
ATOM 710 O O . SER A 1 100 ? 105.033 115.728 47.659 1.00 71.94 99 SER A O 1
ATOM 713 N N . ILE A 1 101 ? 105.433 117.935 47.400 1.00 68.15 100 ILE A N 1
ATOM 714 C CA . ILE A 1 101 ? 105.698 117.874 45.956 1.00 68.49 100 ILE A CA 1
ATOM 715 C C . ILE A 1 101 ? 107.056 117.217 45.683 1.00 70.03 100 ILE A C 1
ATOM 716 O O . ILE A 1 101 ? 107.974 117.283 46.501 1.00 72.67 100 ILE A O 1
ATOM 721 N N . GLY A 1 112 ? 119.873 119.511 48.200 1.00 70.45 111 GLY A N 1
ATOM 722 C CA . GLY A 1 112 ? 119.036 120.360 47.359 1.00 69.19 111 GLY A CA 1
ATOM 723 C C . GLY A 1 112 ? 117.650 120.604 47.930 1.00 69.16 111 GLY A C 1
ATOM 724 O O . GLY A 1 112 ? 117.155 121.733 47.906 1.00 67.89 111 GLY A O 1
ATOM 725 N N . PHE A 1 113 ? 117.028 119.544 48.443 1.00 69.34 112 PHE A N 1
ATOM 726 C CA . PHE A 1 113 ? 115.651 119.606 48.948 1.00 68.78 112 PHE A CA 1
ATOM 727 C C . PHE A 1 113 ? 115.514 120.299 50.313 1.00 67.30 112 PHE A C 1
ATOM 728 O O . PHE A 1 113 ? 114.432 120.795 50.636 1.00 67.60 112 PHE A O 1
ATOM 736 N N . ASN A 1 114 ? 116.594 120.328 51.102 1.00 67.08 113 ASN A N 1
ATOM 737 C CA . ASN A 1 114 ? 116.586 120.923 52.447 1.00 65.34 113 ASN A CA 1
ATOM 738 C C . ASN A 1 114 ? 117.582 122.085 52.554 1.00 62.36 113 ASN A C 1
ATOM 739 O O . ASN A 1 114 ? 118.497 122.066 53.385 1.00 66.57 113 ASN A O 1
ATOM 744 N N . THR A 1 115 ? 117.399 123.087 51.694 1.00 57.67 114 THR A N 1
ATOM 745 C CA . THR A 1 115 ? 118.164 124.340 51.752 1.00 53.47 114 THR A CA 1
ATOM 746 C C . THR A 1 115 ? 117.256 125.476 52.212 1.00 48.28 114 THR A C 1
ATOM 747 O O . THR A 1 115 ? 116.031 125.367 52.140 1.00 47.10 114 THR A O 1
ATOM 751 N N . ASN A 1 116 ? 117.868 126.560 52.682 1.00 44.39 115 ASN A N 1
ATOM 752 C CA . ASN A 1 116 ? 117.132 127.754 53.093 1.00 40.92 115 ASN A CA 1
ATOM 753 C C . ASN A 1 116 ? 116.805 128.623 51.879 1.00 38.13 115 ASN A C 1
ATOM 754 O O . ASN A 1 116 ? 117.469 128.541 50.845 1.00 36.89 115 ASN A O 1
ATOM 759 N N . PHE A 1 117 ? 115.767 129.444 52.022 1.00 35.59 116 PHE A N 1
ATOM 760 C CA . PHE A 1 117 ? 115.401 130.462 51.034 1.00 33.34 116 PHE A CA 1
ATOM 761 C C . PHE A 1 117 ? 115.616 131.838 51.650 1.00 31.53 116 PHE A C 1
ATOM 762 O O . PHE A 1 117 ? 115.652 131.974 52.871 1.00 31.22 116 PHE A O 1
ATOM 770 N N . ILE A 1 118 ? 115.746 132.852 50.798 1.00 29.70 117 ILE A N 1
ATOM 771 C CA . ILE A 1 118 ? 115.756 134.247 51.230 1.00 29.04 117 ILE A CA 1
ATOM 772 C C . ILE A 1 118 ? 114.557 134.935 50.592 1.00 28.45 117 ILE A C 1
ATOM 773 O O . ILE A 1 118 ? 114.318 134.792 49.397 1.00 29.37 117 ILE A O 1
ATOM 778 N N . PHE A 1 119 ? 113.820 135.688 51.397 1.00 28.71 118 PHE A N 1
ATOM 779 C CA . PHE A 1 119 ? 112.630 136.386 50.935 1.00 28.24 118 PHE A CA 1
ATOM 780 C C . PHE A 1 119 ? 112.638 137.801 51.480 1.00 27.55 118 PHE A C 1
ATOM 781 O O . PHE A 1 119 ? 112.799 138.000 52.680 1.00 28.74 118 PHE A O 1
ATOM 789 N N . GLY A 1 120 ? 112.458 138.773 50.594 1.00 27.09 119 GLY A N 1
ATOM 790 C CA . GLY A 1 120 ? 112.392 140.166 50.992 1.00 27.47 119 GLY A CA 1
ATOM 791 C C . GLY A 1 120 ? 111.531 140.992 50.072 1.00 27.75 119 GLY A C 1
ATOM 792 O O . GLY A 1 120 ? 111.080 140.523 49.021 1.00 27.40 119 GLY A O 1
ATOM 793 N N . GLY A 1 121 ? 111.312 142.234 50.482 1.00 28.64 120 GLY A N 1
ATOM 794 C CA . GLY A 1 121 ? 110.511 143.168 49.721 1.00 28.81 120 GLY A CA 1
ATOM 795 C C . GLY A 1 121 ? 109.931 144.255 50.589 1.00 29.12 120 GLY A C 1
ATOM 796 O O . GLY A 1 121 ? 110.396 144.485 51.708 1.00 29.52 120 GLY A O 1
ATOM 797 N N . GLN A 1 122 ? 108.908 144.920 50.063 1.00 28.89 121 GLN A N 1
ATOM 798 C CA . GLN A 1 122 ? 108.243 146.002 50.771 1.00 29.42 121 GLN A CA 1
ATOM 799 C C . GLN A 1 122 ? 106.770 146.068 50.398 1.00 29.69 121 GLN A C 1
ATOM 800 O O . GLN A 1 122 ? 106.410 145.857 49.242 1.00 30.09 121 GLN A O 1
ATOM 806 N N . ILE A 1 123 ? 105.942 146.362 51.396 1.00 30.53 122 ILE A N 1
ATOM 807 C CA . ILE A 1 123 ? 104.514 146.621 51.222 1.00 32.03 122 ILE A CA 1
ATOM 808 C C . ILE A 1 123 ? 104.283 148.047 51.707 1.00 34.35 122 ILE A C 1
ATOM 809 O O . ILE A 1 123 ? 104.885 148.467 52.701 1.00 34.75 122 ILE A O 1
ATOM 814 N N . LYS A 1 124 ? 103.422 148.782 51.002 1.00 36.38 123 LYS A N 1
ATOM 815 C CA . LYS A 1 124 ? 103.166 150.197 51.300 1.00 39.12 123 LYS A CA 1
ATOM 816 C C . LYS A 1 124 ? 102.708 150.414 52.742 1.00 39.48 123 LYS A C 1
ATOM 817 O O . LYS A 1 124 ? 101.880 149.657 53.254 1.00 39.45 123 LYS A O 1
ATOM 823 N N . GLY A 1 125 ? 103.272 151.444 53.377 1.00 39.74 124 GLY A N 1
ATOM 824 C CA . GLY A 1 125 ? 103.014 151.771 54.783 1.00 41.11 124 GLY A CA 1
ATOM 825 C C . GLY A 1 125 ? 104.022 151.190 55.765 1.00 40.67 124 GLY A C 1
ATOM 826 O O . GLY A 1 125 ? 103.873 151.362 56.977 1.00 41.88 124 GLY A O 1
ATOM 827 N N . GLU A 1 126 ? 105.055 150.525 55.247 1.00 38.40 125 GLU A N 1
ATOM 828 C CA . GLU A 1 126 ? 106.023 149.804 56.068 1.00 37.75 125 GLU A CA 1
ATOM 829 C C . GLU A 1 126 ? 107.385 149.766 55.377 1.00 36.07 125 GLU A C 1
ATOM 830 O O . GLU A 1 126 ? 107.458 149.772 54.146 1.00 34.98 125 GLU A O 1
ATOM 836 N N . ARG A 1 127 ? 108.446 149.708 56.185 1.00 35.20 126 ARG A N 1
ATOM 837 C CA A ARG A 1 127 ? 109.816 149.662 55.666 0.50 34.36 126 ARG A CA 1
ATOM 838 C CA B ARG A 1 127 ? 109.830 149.645 55.704 0.50 34.53 126 ARG A CA 1
ATOM 839 C C . ARG A 1 127 ? 110.098 148.383 54.871 1.00 33.31 126 ARG A C 1
ATOM 840 O O . ARG A 1 127 ? 109.37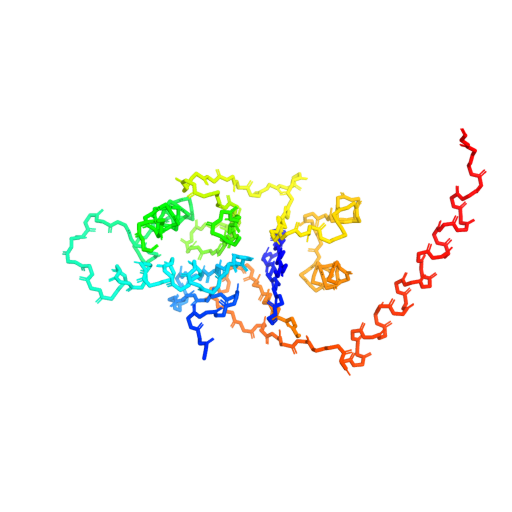1 147.392 55.003 1.00 31.61 126 ARG A O 1
ATOM 855 N N . PRO A 1 128 ? 111.160 148.398 54.028 1.00 32.52 127 PRO A N 1
ATOM 856 C CA . PRO A 1 128 ? 111.529 147.141 53.372 1.00 31.91 127 PRO A CA 1
ATOM 857 C C . PRO A 1 128 ? 112.105 146.155 54.387 1.00 31.58 127 PRO A C 1
ATOM 858 O O . PRO A 1 128 ? 112.811 146.563 55.316 1.00 30.82 127 PRO A O 1
ATOM 862 N N . ARG A 1 129 ? 111.779 144.877 54.221 1.00 30.77 128 ARG A N 1
ATOM 863 C CA . ARG A 1 129 ? 112.154 143.847 55.189 1.00 29.81 128 ARG A CA 1
ATOM 864 C C . ARG A 1 129 ? 112.690 142.609 54.474 1.00 28.77 128 ARG A C 1
ATOM 865 O O . ARG A 1 129 ? 112.353 142.362 53.314 1.00 29.29 128 ARG A O 1
ATOM 873 N N . LEU A 1 130 ? 113.546 141.859 55.168 1.00 27.87 129 LEU A N 1
ATOM 874 C CA . LEU A 1 130 ? 114.278 140.732 54.584 1.00 27.08 129 LEU A CA 1
ATOM 875 C C . LEU A 1 130 ? 114.313 139.560 55.559 1.00 27.37 129 LEU A C 1
ATOM 876 O O . LEU A 1 130 ? 114.582 139.744 56.750 1.00 27.42 129 LEU A O 1
ATOM 881 N N . PHE A 1 131 ? 114.057 138.358 55.040 1.00 27.62 130 PHE A N 1
ATOM 882 C CA . PHE A 1 131 ? 113.902 137.155 55.857 1.00 27.92 130 PHE A CA 1
ATOM 883 C C . PHE A 1 131 ? 114.685 135.982 55.286 1.00 28.23 130 PHE A C 1
ATOM 884 O O . PHE A 1 131 ? 114.933 135.921 54.079 1.00 28.09 130 PHE A O 1
ATOM 892 N N . GLN A 1 132 ? 115.059 135.054 56.165 1.00 29.64 131 GLN A N 1
ATOM 893 C CA . GLN A 1 132 ? 115.614 133.761 55.772 1.00 31.08 131 GLN A CA 1
ATOM 894 C C . GLN A 1 132 ? 114.614 132.688 56.193 1.00 31.59 131 GLN A C 1
ATOM 895 O O . GLN A 1 132 ? 114.265 132.615 57.365 1.00 32.83 131 GLN A O 1
ATOM 901 N N . ILE A 1 133 ? 114.160 131.876 55.236 1.00 32.91 132 ILE A N 1
ATOM 902 C CA . ILE A 1 133 ? 113.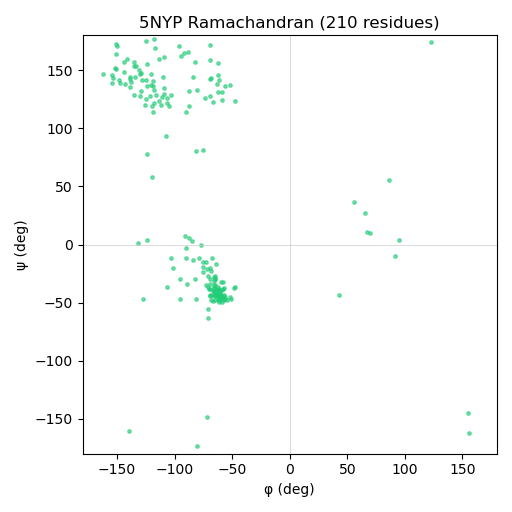128 130.854 55.461 1.00 34.43 132 ILE A CA 1
ATOM 903 C C . ILE A 1 133 ? 113.790 129.480 55.544 1.00 36.02 132 ILE A C 1
ATOM 904 O O . ILE A 1 133 ? 114.546 129.103 54.648 1.00 35.67 132 ILE A O 1
ATOM 909 N N . TYR A 1 134 ? 113.484 128.734 56.604 1.00 38.12 133 TYR A N 1
ATOM 910 C CA . TYR A 1 134 ? 114.019 127.379 56.80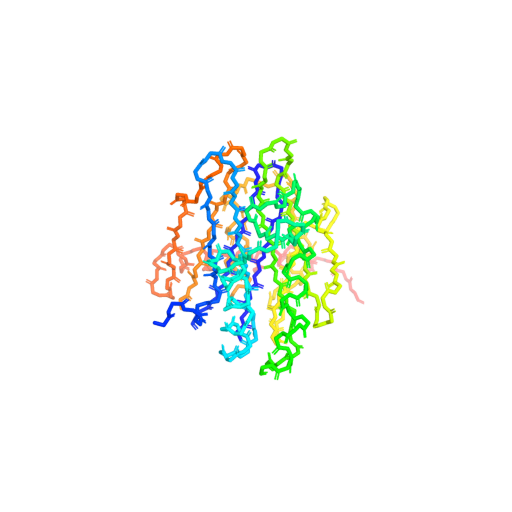7 1.00 40.65 133 TYR A CA 1
ATOM 911 C C . TYR A 1 134 ? 113.074 126.320 56.201 1.00 42.42 133 TYR A C 1
ATOM 912 O O . TYR A 1 134 ? 111.926 126.642 55.888 1.00 40.23 133 TYR A O 1
ATOM 921 N N . PRO A 1 135 ? 113.555 125.067 56.012 1.00 44.50 134 PRO A N 1
ATOM 922 C CA . PRO A 1 135 ? 112.761 123.980 55.409 1.00 45.40 134 PRO A CA 1
ATOM 923 C C . PRO A 1 135 ? 111.335 123.770 55.939 1.00 46.15 134 PRO A C 1
ATOM 924 O O . PRO A 1 135 ? 110.447 123.438 55.155 1.00 46.89 134 PRO A O 1
ATOM 928 N N . GLU A 1 136 ? 111.122 123.964 57.242 1.00 46.77 135 GLU A N 1
ATOM 929 C CA . GLU A 1 136 ? 109.792 123.797 57.853 1.00 47.79 135 GLU A CA 1
ATOM 930 C C . GLU A 1 136 ? 108.903 125.053 57.822 1.00 44.65 135 GLU A C 1
ATOM 931 O O . GLU A 1 136 ? 107.812 125.052 58.398 1.00 43.45 135 GLU A O 1
ATOM 937 N N . GLY A 1 137 ? 109.353 126.117 57.154 1.00 42.96 136 GLY A N 1
ATOM 938 C CA . GLY A 1 137 ? 108.541 127.323 56.986 1.00 42.35 136 GLY A CA 1
ATOM 939 C C . GLY A 1 137 ? 108.721 128.378 58.061 1.00 41.69 136 GLY A C 1
ATOM 940 O O . GLY A 1 137 ? 108.200 129.485 57.922 1.00 42.20 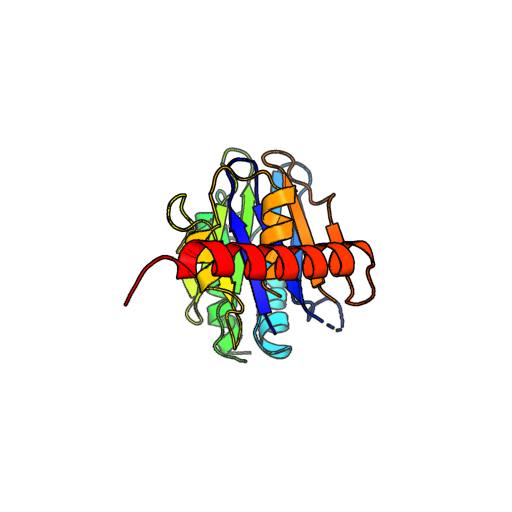136 GLY A O 1
ATOM 941 N N . ASN A 1 138 ? 109.429 128.039 59.141 1.00 40.51 137 ASN A N 1
ATOM 942 C CA . ASN A 1 138 ? 109.850 129.034 60.130 1.00 39.46 137 ASN A CA 1
ATOM 943 C C . ASN A 1 138 ? 110.915 129.938 59.515 1.00 38.37 137 ASN A C 1
ATOM 944 O O . ASN A 1 138 ? 111.568 129.577 58.528 1.00 36.32 137 ASN A O 1
ATOM 949 N N . PHE A 1 139 ? 111.076 131.122 60.091 1.00 37.05 138 PHE A N 1
ATOM 950 C CA . PHE A 1 139 ? 111.994 132.107 59.532 1.00 35.27 138 PHE A CA 1
ATOM 951 C C . PHE A 1 139 ? 112.585 133.033 60.580 1.00 35.24 138 PHE A C 1
ATOM 952 O O . PHE A 1 139 ? 112.088 133.121 61.698 1.00 35.06 138 PHE A O 1
ATOM 960 N N . ILE A 1 140 ? 113.663 133.706 60.188 1.00 35.19 139 ILE A N 1
ATOM 961 C CA . ILE A 1 140 ? 114.263 134.789 60.966 1.00 34.93 139 ILE A CA 1
ATOM 962 C C . ILE A 1 140 ? 114.325 136.020 60.068 1.00 33.75 139 ILE A C 1
ATOM 963 O O . ILE A 1 140 ? 114.333 135.894 58.842 1.00 30.43 139 ILE A O 1
ATOM 968 N N . GLU A 1 141 ? 114.348 137.198 60.685 1.00 32.83 140 GLU A N 1
ATOM 969 C CA . GLU A 1 141 ? 114.353 138.465 59.964 1.00 32.15 140 GLU A CA 1
ATOM 970 C C . GLU A 1 141 ? 115.705 139.157 60.107 1.00 31.53 140 GLU A C 1
ATOM 971 O O . GLU A 1 141 ? 116.336 139.083 61.163 1.00 29.83 140 GLU A O 1
ATOM 977 N N . ALA A 1 142 ? 116.136 139.828 59.038 1.00 31.62 141 ALA A N 1
ATOM 978 C CA . ALA A 1 142 ? 117.371 140.607 59.050 1.00 33.02 141 ALA A CA 1
ATOM 979 C C . ALA A 1 142 ? 117.221 141.826 59.954 1.00 34.22 141 ALA A C 1
ATOM 980 O O . ALA A 1 142 ? 116.155 142.436 60.009 1.00 33.87 141 ALA A O 1
ATOM 982 N N . THR A 1 143 ? 118.300 142.162 60.655 1.00 35.60 142 THR A N 1
ATOM 983 C CA . THR A 1 143 ? 118.355 143.309 61.561 1.00 36.68 142 THR A CA 1
ATOM 984 C C . THR A 1 143 ? 119.527 144.197 61.161 1.00 36.96 142 THR A C 1
ATOM 985 O O . THR A 1 143 ? 120.305 143.845 60.282 1.00 34.56 142 THR A O 1
ATOM 989 N N . ASP A 1 144 ? 119.666 145.339 61.821 1.00 37.48 143 ASP A N 1
ATOM 990 C CA . ASP A 1 144 ? 120.824 146.210 61.591 1.00 38.18 143 ASP A CA 1
ATOM 991 C C . ASP A 1 144 ? 122.135 145.531 62.017 1.00 38.35 143 ASP A C 1
ATOM 992 O O . ASP A 1 144 ? 123.167 145.719 61.368 1.00 39.63 143 ASP A O 1
ATOM 997 N N . ASP A 1 145 ? 122.079 144.730 63.082 1.00 38.83 144 ASP A N 1
ATOM 998 C CA . ASP A 1 145 ? 123.235 143.949 63.545 1.00 42.06 144 ASP A CA 1
ATOM 999 C C . ASP A 1 145 ? 123.584 142.801 62.595 1.00 41.72 144 ASP A C 1
ATOM 1000 O O . ASP A 1 145 ? 124.764 142.516 62.386 1.00 41.67 144 ASP A O 1
ATOM 1005 N N . THR A 1 146 ? 122.558 142.153 62.034 1.00 40.41 145 THR A N 1
ATOM 1006 C CA . THR A 1 146 ? 122.719 141.051 61.078 1.00 39.72 145 THR A CA 1
ATOM 1007 C C . THR A 1 146 ? 121.971 141.412 59.785 1.00 37.09 145 THR A C 1
ATOM 1008 O O . THR A 1 146 ? 120.854 140.935 59.555 1.00 34.87 145 THR A O 1
ATOM 1012 N N . PRO A 1 147 ? 122.578 142.278 58.943 1.00 35.83 146 PRO A N 1
ATOM 1013 C CA . PRO A 1 147 ? 121.871 142.849 57.798 1.00 34.36 146 PRO A CA 1
ATOM 1014 C C . PRO A 1 147 ? 121.865 142.006 56.525 1.00 33.15 146 PRO A C 1
ATOM 1015 O O . PRO A 1 147 ? 121.331 142.470 55.521 1.00 33.72 146 PRO A O 1
ATOM 1019 N N . PHE A 1 148 ? 122.438 140.800 56.550 1.00 31.64 147 PHE A N 1
ATOM 1020 C CA . PHE A 1 148 ? 122.486 139.961 55.363 1.00 30.88 147 PHE A CA 1
ATOM 1021 C C . PHE A 1 148 ? 122.271 138.486 55.675 1.00 30.18 147 PHE A C 1
ATOM 1022 O O . PHE A 1 148 ? 122.454 138.045 56.813 1.00 29.34 147 PHE A O 1
ATOM 1030 N N . PHE A 1 149 ? 121.887 137.745 54.637 1.00 29.49 148 PHE A N 1
ATOM 1031 C CA . PHE A 1 149 ? 121.763 136.292 54.682 1.00 30.66 148 PHE A CA 1
ATOM 1032 C C . PHE A 1 149 ? 122.477 135.689 53.485 1.00 31.20 148 PHE A C 1
ATOM 1033 O O . PHE A 1 149 ? 122.542 136.308 52.424 1.00 30.16 148 PHE A O 1
ATOM 1041 N N . GLN A 1 150 ? 122.988 134.475 53.668 1.00 32.11 149 GLN A N 1
ATOM 1042 C CA . GLN A 1 150 ? 123.574 133.676 52.597 1.00 34.50 149 GLN A CA 1
ATOM 1043 C C . GLN A 1 150 ? 122.933 132.300 52.616 1.00 34.74 149 GLN A C 1
ATOM 1044 O O . GLN A 1 150 ? 122.680 131.755 53.691 1.00 34.44 149 GLN A O 1
ATOM 1050 N N . ILE A 1 151 ? 122.690 131.742 51.431 1.00 35.65 150 ILE A N 1
ATOM 1051 C CA . ILE A 1 151 ? 122.126 130.398 51.289 1.00 37.78 150 ILE A CA 1
ATOM 1052 C C . ILE A 1 151 ? 122.882 129.626 50.214 1.00 40.21 150 ILE A C 1
ATOM 1053 O O . ILE A 1 151 ? 123.510 130.225 49.334 1.00 36.95 150 ILE A O 1
ATOM 1058 N N . GLY A 1 152 ? 122.807 128.299 50.296 1.00 43.81 151 GLY A N 1
ATOM 1059 C CA . GLY A 1 152 ? 123.511 127.404 49.378 1.00 48.74 151 GLY A CA 1
ATOM 1060 C C . GLY A 1 152 ? 124.435 126.442 50.096 1.00 55.23 151 GLY A C 1
ATOM 1061 O O . GLY A 1 152 ? 124.624 126.538 51.312 1.00 57.37 151 GLY A O 1
ATOM 1062 N N . GLU A 1 153 ? 125.009 125.520 49.323 1.00 60.28 152 GLU A N 1
ATOM 1063 C CA . GLU A 1 153 ? 125.924 124.486 49.831 1.00 63.38 152 GLU A CA 1
ATOM 1064 C C . GLU A 1 153 ? 127.127 125.096 50.553 1.00 64.79 152 GLU A C 1
ATOM 1065 O O . GLU A 1 153 ? 127.523 124.616 51.618 1.00 69.53 152 GLU A O 1
ATOM 1071 N N . HIS A 1 154 ? 127.696 126.145 49.960 1.00 62.84 153 HIS A N 1
ATOM 1072 C CA . HIS A 1 154 ? 128.822 126.871 50.539 1.00 63.05 153 HIS A CA 1
ATOM 1073 C C . HIS A 1 154 ? 128.478 128.356 50.624 1.00 62.37 153 HIS A C 1
ATOM 1074 O O . HIS A 1 154 ? 128.193 128.996 49.608 1.00 60.49 153 HIS A O 1
ATOM 1081 N N . LYS A 1 155 ? 128.495 128.894 51.841 1.00 61.18 154 LYS A N 1
ATOM 1082 C CA . LYS A 1 155 ? 128.254 130.317 52.067 1.00 59.03 154 LYS A CA 1
ATOM 1083 C C . LYS A 1 155 ? 129.557 131.072 51.800 1.00 57.99 154 LYS A C 1
ATOM 1084 O O . LYS A 1 155 ? 130.295 131.429 52.726 1.00 54.66 154 LYS A O 1
ATOM 1090 N N . TYR A 1 156 ? 129.820 131.299 50.512 1.00 57.37 155 TYR A N 1
ATOM 1091 C CA . TYR A 1 156 ? 131.106 131.824 50.041 1.00 57.96 155 TYR A CA 1
ATOM 1092 C C . TYR A 1 156 ? 131.392 133.213 50.604 1.00 54.55 155 TYR A C 1
ATOM 1093 O O . TYR A 1 156 ? 130.529 134.092 50.559 1.00 50.96 155 TYR A O 1
ATOM 1102 N N . GLY A 1 157 ? 132.599 133.391 51.140 1.00 53.67 156 GLY A N 1
ATOM 1103 C CA . GLY A 1 157 ? 133.051 134.679 51.660 1.00 52.99 156 GLY A CA 1
ATOM 1104 C C . GLY A 1 157 ? 132.304 135.214 52.870 1.00 51.11 156 GLY A C 1
ATOM 1105 O O . GLY A 1 157 ? 132.261 136.429 53.071 1.00 50.59 156 GLY A O 1
ATOM 1106 N N . LYS A 1 158 ? 131.730 134.319 53.680 1.00 49.69 157 LYS A N 1
ATOM 1107 C CA . LYS A 1 158 ? 131.000 134.716 54.893 1.00 49.47 157 LYS A CA 1
ATOM 1108 C C . LYS A 1 158 ? 131.846 135.560 55.859 1.00 49.23 157 LYS A C 1
ATOM 1109 O O . LYS A 1 158 ? 131.348 136.567 56.368 1.00 45.00 157 LYS A O 1
ATOM 1115 N N . PRO A 1 159 ? 133.113 135.154 56.122 1.00 49.92 158 PRO A N 1
ATOM 1116 C CA . PRO A 1 159 ? 133.956 135.950 57.028 1.00 49.54 158 PRO A CA 1
ATOM 1117 C C . PRO A 1 159 ? 134.146 137.405 56.593 1.00 46.13 158 PRO A C 1
ATOM 1118 O O . PRO A 1 159 ? 134.157 138.294 57.442 1.00 49.77 158 PRO A O 1
ATOM 1122 N N . ILE A 1 160 ? 134.270 137.636 55.287 1.00 43.32 159 ILE A N 1
ATOM 1123 C CA . ILE A 1 160 ? 134.437 138.985 54.744 1.00 44.49 159 ILE A CA 1
ATOM 1124 C C . ILE A 1 160 ? 133.155 139.806 54.900 1.00 42.34 159 ILE A C 1
ATOM 1125 O O . ILE A 1 160 ? 133.214 140.973 55.292 1.00 39.55 159 ILE A O 1
ATOM 1130 N N . LEU A 1 161 ? 132.008 139.203 54.593 1.00 40.13 160 LEU A N 1
ATOM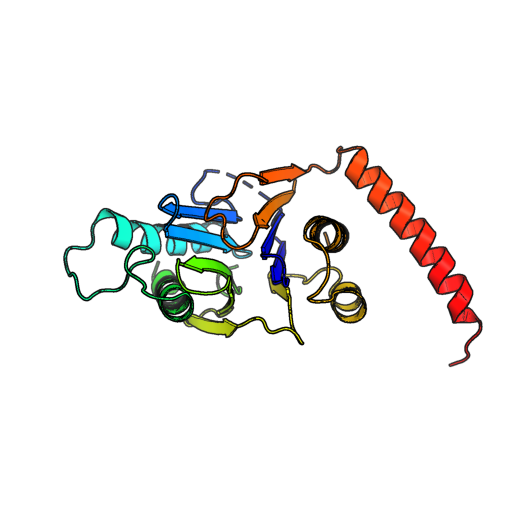 1131 C CA . LEU A 1 161 ? 130.721 139.877 54.786 1.00 38.72 160 LEU A CA 1
ATOM 1132 C C . LEU A 1 161 ? 130.506 140.215 56.261 1.00 36.77 160 LEU A C 1
ATOM 1133 O O . LEU A 1 161 ? 130.132 141.341 56.585 1.00 34.40 160 LEU A O 1
ATOM 1138 N N . ASP A 1 162 ? 130.775 139.254 57.147 1.00 37.89 161 ASP A N 1
ATOM 1139 C CA . ASP A 1 162 ? 130.680 139.475 58.604 1.00 40.04 161 ASP A CA 1
ATOM 1140 C C . ASP A 1 162 ? 131.468 140.707 59.073 1.00 39.20 161 ASP A C 1
ATOM 1141 O O . ASP A 1 162 ? 130.962 141.510 59.859 1.00 40.44 161 ASP A O 1
ATOM 1146 N N . ARG A 1 163 ? 132.694 140.846 58.574 1.00 37.14 162 ARG A N 1
ATOM 1147 C CA . ARG A 1 163 ? 133.614 141.908 59.005 1.00 37.34 162 ARG A CA 1
ATOM 1148 C C . ARG A 1 163 ? 133.378 143.264 58.324 1.00 36.09 162 ARG A C 1
ATOM 1149 O O . ARG A 1 163 ? 133.656 144.307 58.924 1.00 37.41 162 ARG A O 1
ATOM 1157 N N . VAL A 1 164 ? 132.884 143.247 57.083 1.00 33.16 163 VAL A N 1
ATOM 1158 C CA . VAL A 1 164 ? 132.790 144.460 56.249 1.00 32.76 163 VAL A CA 1
ATOM 1159 C C . VAL A 1 164 ? 131.359 145.008 56.081 1.00 31.84 163 VAL A C 1
ATOM 1160 O O . VAL A 1 164 ? 131.178 146.224 56.028 1.00 30.24 163 VAL A O 1
ATOM 1164 N N . ALA A 1 165 ? 130.355 144.134 55.989 1.00 32.22 164 ALA A N 1
ATOM 1165 C CA . ALA A 1 165 ? 128.963 144.573 55.770 1.00 32.36 164 ALA A CA 1
ATOM 1166 C C . ALA A 1 165 ? 128.472 145.516 56.866 1.00 32.86 164 ALA A C 1
ATOM 1167 O O . ALA A 1 165 ? 128.644 145.236 58.054 1.00 33.08 164 ALA A O 1
ATOM 1169 N N . ARG A 1 166 ? 127.885 146.639 56.453 1.00 32.26 165 ARG A N 1
ATOM 1170 C CA . ARG A 1 166 ? 127.253 147.586 57.371 1.00 32.27 165 ARG A CA 1
ATOM 1171 C C . ARG A 1 166 ? 125.891 147.997 56.825 1.00 31.73 165 ARG A C 1
ATOM 1172 O O . ARG A 1 166 ? 125.716 148.135 55.610 1.00 29.47 165 ARG A O 1
ATOM 1180 N N . SER A 1 167 ? 124.932 148.193 57.730 1.00 30.61 166 SER A N 1
ATOM 1181 C CA . SER A 1 167 ? 123.550 148.507 57.347 1.00 31.56 166 SER A CA 1
ATOM 1182 C C . SER A 1 167 ? 123.369 149.906 56.733 1.00 32.25 166 SER A C 1
ATOM 1183 O O . SER A 1 167 ? 122.370 150.151 56.052 1.00 32.33 166 SER A O 1
ATOM 1186 N N . ASP A 1 168 ? 124.318 150.814 56.97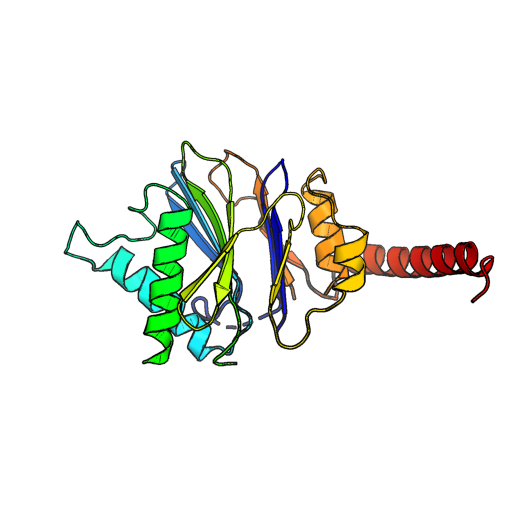2 1.00 32.13 167 ASP A N 1
ATOM 1187 C CA . ASP A 1 168 ? 124.281 152.160 56.371 1.00 32.93 167 ASP A CA 1
ATOM 1188 C C . ASP A 1 168 ? 125.011 152.276 55.018 1.00 31.99 167 ASP A C 1
ATOM 1189 O O . ASP A 1 168 ? 125.171 153.379 54.495 1.00 30.32 167 ASP A O 1
ATOM 1194 N N . MET A 1 169 ? 125.460 151.150 54.464 1.00 31.72 168 MET A N 1
ATOM 1195 C CA . MET A 1 169 ? 126.069 151.136 53.131 1.00 33.65 168 MET A CA 1
ATOM 1196 C C . MET A 1 169 ? 125.096 151.599 52.056 1.00 33.07 168 MET A C 1
ATOM 1197 O O . MET A 1 169 ? 123.915 151.270 52.104 1.00 31.53 168 MET A O 1
ATOM 1202 N N . ARG A 1 170 ? 125.602 152.359 51.087 1.00 34.57 169 ARG A N 1
ATOM 1203 C CA . ARG A 1 170 ? 124.838 152.666 49.876 1.00 36.02 169 ARG A CA 1
ATOM 1204 C C . ARG A 1 170 ? 124.532 151.371 49.118 1.00 33.62 169 ARG A C 1
ATOM 1205 O O . ARG A 1 170 ? 125.224 150.365 49.277 1.00 29.46 169 ARG A O 1
ATOM 1213 N N . LEU A 1 171 ? 123.481 151.399 48.307 1.00 33.52 170 LEU A N 1
ATOM 1214 C CA . LEU A 1 171 ? 123.002 150.184 47.639 1.00 33.63 170 LEU A CA 1
ATOM 1215 C C . LEU A 1 171 ? 124.038 149.640 46.658 1.00 33.70 170 LEU A C 1
ATOM 1216 O O . LEU A 1 171 ? 124.266 148.430 46.602 1.00 32.02 170 LEU A O 1
ATOM 1221 N N . GLY A 1 172 ? 124.679 150.544 45.920 1.00 35.72 171 GLY A N 1
ATOM 1222 C CA . GLY A 1 172 ? 125.762 150.201 45.006 1.00 36.88 171 GLY A CA 1
ATOM 1223 C C . GLY A 1 172 ? 126.973 149.565 45.661 1.00 36.42 171 GLY A C 1
ATOM 1224 O O . GLY A 1 172 ? 127.525 148.609 45.122 1.00 35.62 171 GLY A O 1
ATOM 1225 N N . GLU A 1 173 ? 127.395 150.082 46.818 1.00 37.15 172 GLU A N 1
ATOM 1226 C CA . GLU A 1 173 ? 128.550 149.510 47.527 1.00 37.47 172 GLU A CA 1
ATOM 1227 C C . GLU A 1 173 ? 128.214 148.162 48.174 1.00 34.20 172 GLU A C 1
ATOM 1228 O O . GLU A 1 173 ? 129.061 147.276 48.220 1.00 32.79 172 GLU A O 1
ATOM 1234 N N . ALA A 1 174 ? 126.985 148.005 48.664 1.00 32.99 173 ALA A N 1
ATOM 1235 C CA . ALA A 1 174 ? 126.512 146.703 49.143 1.00 32.15 173 ALA A CA 1
ATOM 1236 C C . ALA A 1 174 ? 126.551 145.665 48.021 1.00 31.66 173 ALA A C 1
ATOM 1237 O O . ALA A 1 174 ? 127.024 144.544 48.223 1.00 29.94 173 ALA A O 1
ATOM 1239 N N . ALA A 1 175 ? 126.069 146.054 46.841 1.00 32.10 174 ALA A N 1
ATOM 1240 C CA . ALA A 1 175 ? 126.100 145.189 45.656 1.00 32.57 174 ALA A CA 1
ATOM 1241 C C . ALA A 1 175 ? 127.523 144.755 45.293 1.00 33.03 174 ALA A C 1
ATOM 1242 O O . ALA A 1 175 ? 127.755 143.578 45.014 1.00 32.31 174 ALA A O 1
ATOM 1244 N N . LYS A 1 176 ? 128.467 145.697 45.324 1.00 33.76 175 LYS A N 1
ATOM 1245 C CA . LYS A 1 176 ? 129.883 145.393 45.061 1.00 34.70 175 LYS A CA 1
ATOM 1246 C C . LYS A 1 176 ? 130.445 144.368 46.041 1.00 33.29 175 LYS A C 1
ATOM 1247 O O . LYS A 1 176 ? 131.122 143.427 45.629 1.00 35.88 175 LYS A O 1
ATOM 1253 N N . LEU A 1 177 ? 130.162 144.553 47.330 1.00 33.07 176 LEU A N 1
ATOM 1254 C CA . LEU A 1 177 ? 130.591 143.607 48.366 1.00 33.85 176 LEU A CA 1
ATOM 1255 C C . LEU A 1 177 ? 129.985 142.216 48.154 1.00 33.92 176 LEU A C 1
ATOM 1256 O O . LEU A 1 177 ? 130.674 141.200 48.292 1.00 34.66 176 LEU A O 1
ATOM 1261 N N . MET A 1 178 ? 128.696 142.183 47.828 1.00 33.59 177 MET A N 1
ATOM 1262 C CA . MET A 1 178 ? 127.993 140.929 47.546 1.00 35.20 177 MET A CA 1
ATOM 1263 C C . MET A 1 178 ? 128.566 140.197 46.337 1.00 36.15 177 MET A C 1
ATOM 1264 O O . MET A 1 178 ? 128.765 138.985 46.391 1.00 37.40 177 MET A O 1
ATOM 1269 N N . LEU A 1 179 ? 128.835 140.937 45.262 1.00 36.83 178 LEU A N 1
ATOM 1270 C CA . LEU A 1 179 ? 129.409 140.357 44.040 1.00 39.60 178 LEU A CA 1
ATOM 1271 C C . LEU A 1 179 ? 130.793 139.748 44.266 1.00 40.96 178 LEU A C 1
ATOM 1272 O O . LEU A 1 179 ? 131.114 138.715 43.680 1.00 42.26 178 LEU A O 1
ATOM 1277 N N . LEU A 1 180 ? 131.599 140.379 45.119 1.00 41.38 179 LEU A N 1
ATOM 1278 C CA . LEU A 1 180 ? 132.910 139.833 45.491 1.00 41.83 179 LEU A CA 1
ATOM 1279 C C . LEU A 1 180 ? 132.817 138.518 46.280 1.00 42.72 179 LEU A C 1
ATOM 1280 O O . LEU A 1 180 ? 133.730 137.700 46.205 1.00 44.62 179 LEU A O 1
ATOM 1285 N N . SER A 1 181 ? 131.721 138.308 47.014 1.00 42.37 180 SER A N 1
ATOM 1286 C CA . SER A 1 181 ? 131.493 137.036 47.717 1.00 42.72 180 SER A CA 1
ATOM 1287 C C . SER A 1 181 ? 131.237 135.845 46.775 1.00 44.13 180 SER A C 1
ATOM 1288 O O . SER A 1 181 ? 131.427 134.699 47.183 1.00 47.41 180 SER A O 1
ATOM 1291 N N . PHE A 1 182 ? 130.794 136.106 45.542 1.00 44.47 181 PHE A N 1
ATOM 1292 C CA . PHE A 1 182 ? 130.642 135.048 44.529 1.00 46.27 181 PHE A CA 1
ATOM 1293 C C . PHE A 1 182 ? 132.011 134.585 44.041 1.00 50.38 181 PHE A C 1
ATOM 1294 O O . PHE A 1 182 ? 132.225 133.397 43.805 1.00 54.99 181 PHE A O 1
ATOM 1302 N N . PRO A 1 195 ? 126.812 133.083 35.494 1.00 60.56 194 PRO A N 1
ATOM 1303 C CA . PRO A 1 195 ? 126.313 134.458 35.536 1.00 57.94 194 PRO A CA 1
ATOM 1304 C C . PRO A 1 195 ? 125.455 134.740 36.773 1.00 55.72 194 PRO A C 1
ATOM 1305 O O . PRO A 1 195 ? 124.726 133.858 37.234 1.00 56.10 194 PRO A O 1
ATOM 1309 N N . ILE A 1 196 ? 125.542 135.970 37.283 1.00 52.48 195 ILE A N 1
ATOM 1310 C CA . ILE A 1 196 ? 124.865 136.378 38.520 1.00 49.68 195 ILE A CA 1
ATOM 1311 C C . ILE A 1 196 ? 123.736 137.360 38.204 1.00 47.48 195 ILE A C 1
ATOM 1312 O O . ILE A 1 196 ? 123.967 138.372 37.543 1.00 49.45 195 ILE A O 1
ATOM 1317 N N . ASP A 1 197 ? 122.528 137.052 38.681 1.00 45.63 196 ASP A N 1
ATOM 1318 C CA . ASP A 1 197 ? 121.378 137.959 38.590 1.00 45.55 196 ASP A CA 1
ATOM 1319 C C . ASP A 1 197 ? 121.390 138.880 39.803 1.00 42.61 196 ASP A C 1
ATOM 1320 O O . ASP A 1 197 ? 121.300 138.402 40.931 1.00 39.86 196 ASP A O 1
ATOM 1325 N N . LEU A 1 198 ? 121.494 140.186 39.561 1.00 41.00 197 LEU A N 1
ATOM 1326 C CA . LEU A 1 198 ? 121.577 141.197 40.617 1.00 39.99 197 LEU A CA 1
ATOM 1327 C C . LEU A 1 198 ? 120.359 142.109 40.548 1.00 38.37 197 LEU A C 1
ATOM 1328 O O . LEU A 1 198 ? 120.048 142.645 39.483 1.00 40.91 197 LEU A O 1
ATOM 1333 N N . VAL A 1 199 ? 119.686 142.280 41.684 1.00 36.38 198 VAL A N 1
ATOM 1334 C CA . VAL A 1 199 ? 118.549 143.192 41.814 1.00 36.74 198 VAL A CA 1
ATOM 1335 C C . VAL A 1 199 ? 118.836 144.165 42.954 1.00 35.85 198 VAL A C 1
ATOM 1336 O O . VAL A 1 199 ? 119.116 143.738 44.076 1.00 33.22 198 VAL A O 1
ATOM 1340 N N . ILE A 1 200 ? 118.763 145.461 42.655 1.00 35.02 199 ILE A N 1
ATOM 1341 C CA . ILE A 1 200 ? 118.811 146.511 43.670 1.00 35.38 199 ILE A CA 1
ATOM 1342 C C . ILE A 1 200 ? 117.407 147.074 43.817 1.00 33.86 199 ILE A C 1
ATOM 1343 O O . ILE A 1 200 ? 116.802 147.488 42.828 1.00 35.37 199 ILE A O 1
ATOM 1348 N N . TYR A 1 201 ? 116.893 147.082 45.045 1.00 33.09 200 TYR A N 1
ATOM 1349 C CA . TYR A 1 201 ? 115.598 147.684 45.339 1.00 34.68 200 TYR A CA 1
ATOM 1350 C C . TYR A 1 201 ? 115.780 148.927 46.196 1.00 35.56 200 TYR A C 1
ATOM 1351 O O . TYR A 1 201 ? 116.294 148.840 47.312 1.00 34.34 200 TYR A O 1
ATOM 1360 N N . GLU A 1 202 ? 115.339 150.069 45.672 1.00 37.59 201 GLU A N 1
ATOM 1361 C CA . GLU A 1 202 ? 115.362 151.327 46.408 1.00 38.47 201 GLU A CA 1
ATOM 1362 C C . GLU A 1 202 ? 114.085 151.477 47.220 1.00 36.86 201 GLU A C 1
ATOM 1363 O O . GLU A 1 202 ? 112.979 151.273 46.715 1.00 35.53 201 GLU A O 1
ATOM 1369 N N . ARG A 1 203 ? 114.267 151.840 48.483 1.00 36.55 202 ARG A N 1
ATOM 1370 C CA . ARG A 1 203 ? 113.186 152.034 49.441 1.00 38.79 202 ARG A CA 1
ATOM 1371 C C . ARG A 1 203 ? 112.076 152.973 48.936 1.00 38.73 202 ARG A C 1
ATOM 1372 O O . ARG A 1 203 ? 112.362 154.005 48.332 1.00 38.18 202 ARG A O 1
ATOM 1380 N N . ASP A 1 204 ? 110.824 152.580 49.186 1.00 38.54 203 ASP A N 1
ATOM 1381 C CA . ASP A 1 204 ? 109.607 153.360 48.865 1.00 41.22 203 ASP A CA 1
ATOM 1382 C C . ASP A 1 204 ? 109.288 153.556 47.370 1.00 41.62 203 ASP A C 1
ATOM 1383 O O . ASP A 1 204 ? 108.393 154.336 47.034 1.00 42.72 203 ASP A O 1
ATOM 1388 N N . THR A 1 205 ? 109.983 152.841 46.485 1.00 40.25 204 THR A N 1
ATOM 1389 C CA . THR A 1 205 ? 109.736 152.930 45.042 1.00 42.73 204 THR A CA 1
ATOM 1390 C C . THR A 1 205 ? 108.680 151.925 44.577 1.00 42.37 204 THR A C 1
ATOM 1391 O O . THR A 1 205 ? 107.931 152.204 43.643 1.00 42.44 204 THR A O 1
ATOM 1395 N N . PHE A 1 206 ? 108.648 150.756 45.222 1.00 42.17 205 PHE A N 1
ATOM 1396 C CA . PHE A 1 206 ? 107.734 149.657 44.881 1.00 42.95 205 PHE A CA 1
ATOM 1397 C C . PHE A 1 206 ? 107.835 149.208 43.416 1.00 45.00 205 PHE A C 1
ATOM 1398 O O . PHE A 1 206 ? 106.835 148.850 42.790 1.00 45.67 205 PHE A O 1
ATOM 1406 N N . ASP A 1 207 ? 109.062 149.221 42.893 1.00 46.40 206 ASP A N 1
ATOM 1407 C CA . ASP A 1 207 ? 109.378 148.658 41.584 1.00 49.35 206 ASP A CA 1
ATOM 1408 C C . ASP A 1 207 ? 110.832 148.188 41.570 1.00 48.39 206 ASP A C 1
ATOM 1409 O O . ASP A 1 207 ? 111.670 148.709 42.311 1.00 46.07 206 ASP A O 1
ATOM 1414 N N . VAL A 1 208 ? 111.106 147.178 40.748 1.00 50.23 207 VAL A N 1
ATOM 1415 C CA . VAL A 1 208 ? 112.458 146.684 40.509 1.00 52.71 207 VAL A CA 1
ATOM 1416 C C . VAL A 1 208 ? 112.869 147.114 39.101 1.00 56.45 207 VAL A C 1
ATOM 1417 O O . VAL A 1 208 ? 112.559 146.439 38.116 1.00 60.58 207 VAL A O 1
ATOM 1421 N N . THR A 1 209 ? 113.537 148.264 39.024 1.00 58.86 208 THR A N 1
ATOM 1422 C CA . THR A 1 209 ? 114.077 148.797 37.771 1.00 61.30 208 THR A CA 1
ATOM 1423 C C . THR A 1 209 ? 115.549 148.409 37.606 1.00 63.79 208 THR A C 1
ATOM 1424 O O . THR A 1 209 ? 115.955 147.946 36.536 1.00 67.33 208 THR A O 1
ATOM 1428 N N . ARG A 1 210 ? 116.336 148.593 38.668 1.00 62.62 209 ARG A N 1
ATOM 1429 C CA . ARG A 1 210 ? 117.764 148.257 38.662 1.00 60.58 209 ARG A CA 1
ATOM 1430 C C . ARG A 1 210 ? 117.965 146.743 38.759 1.00 61.31 209 ARG A C 1
ATOM 1431 O O . ARG A 1 210 ? 118.209 146.196 39.841 1.00 55.31 209 ARG A O 1
ATOM 1439 N N . GLU A 1 211 ? 117.839 146.084 37.606 1.00 63.25 210 GLU A N 1
ATOM 1440 C CA . GLU A 1 211 ? 118.014 144.639 37.468 1.00 64.31 210 GLU A CA 1
ATOM 1441 C C . GLU A 1 211 ? 119.132 144.407 36.456 1.00 65.97 210 GLU A C 1
ATOM 1442 O O . GLU A 1 211 ? 119.084 144.954 35.351 1.00 68.19 210 GLU A O 1
ATOM 1448 N N . LYS A 1 212 ? 120.128 143.601 36.829 1.00 64.33 211 LYS A N 1
ATOM 1449 C CA . LYS A 1 212 ? 121.324 143.406 36.002 1.00 65.57 211 LYS A CA 1
ATOM 1450 C C . LYS A 1 212 ? 121.846 141.969 36.057 1.00 63.85 211 LYS A C 1
ATOM 1451 O O . LYS A 1 212 ? 121.888 141.358 37.125 1.00 60.28 211 LYS A O 1
ATOM 1457 N N . ARG A 1 213 ? 122.242 141.451 34.894 1.00 65.35 212 ARG A N 1
ATOM 1458 C CA . ARG A 1 213 ? 122.873 140.139 34.772 1.00 65.95 212 ARG A CA 1
ATOM 1459 C C . ARG A 1 213 ? 124.360 140.339 34.491 1.00 64.91 212 ARG A C 1
ATOM 1460 O O . ARG A 1 213 ? 124.722 140.981 33.505 1.00 67.13 212 ARG A O 1
ATOM 1468 N N . ILE A 1 214 ? 125.209 139.790 35.360 1.00 63.37 213 ILE A N 1
ATOM 1469 C CA . ILE A 1 214 ? 126.660 139.977 35.285 1.00 65.69 213 ILE A CA 1
ATOM 1470 C C . ILE A 1 214 ? 127.318 138.618 35.064 1.00 67.93 213 ILE A C 1
ATOM 1471 O O . ILE A 1 214 ? 127.145 137.708 35.875 1.00 65.71 213 ILE A O 1
ATOM 1476 N N . SER A 1 215 ? 128.066 138.493 33.967 1.00 70.65 214 SER A N 1
ATOM 1477 C CA . SER A 1 215 ? 128.815 137.272 33.649 1.00 71.27 214 SER A CA 1
ATOM 1478 C C . SER A 1 215 ? 130.268 137.394 34.104 1.00 71.01 214 SER A C 1
ATOM 1479 O O . SER A 1 215 ? 130.714 138.472 34.509 1.00 69.25 214 SER A O 1
ATOM 1482 N N . ALA A 1 216 ? 130.998 136.282 34.035 1.00 73.72 215 ALA A N 1
ATOM 1483 C CA . ALA A 1 216 ? 132.429 136.251 34.373 1.00 74.07 215 ALA A CA 1
ATOM 1484 C C . ALA A 1 216 ? 133.276 137.083 33.404 1.00 75.55 215 ALA A C 1
ATOM 1485 O O . ALA A 1 216 ? 134.301 137.645 33.797 1.00 77.47 215 ALA A O 1
ATOM 1487 N N . ASP A 1 217 ? 132.835 137.162 32.147 1.00 76.52 216 ASP A N 1
ATOM 1488 C CA . ASP A 1 217 ? 133.497 137.982 31.117 1.00 77.80 216 ASP A CA 1
ATOM 1489 C C . ASP A 1 217 ? 133.229 139.499 31.206 1.00 74.84 216 ASP A C 1
ATOM 1490 O O . ASP A 1 217 ? 133.741 140.258 30.378 1.00 76.25 216 ASP A O 1
ATOM 1495 N N . ASP A 1 218 ? 132.433 139.938 32.185 1.00 70.12 217 ASP A N 1
ATOM 1496 C CA . ASP A 1 218 ? 132.172 141.364 32.396 1.00 69.05 217 ASP A CA 1
ATOM 1497 C C . ASP A 1 218 ? 133.458 142.063 32.854 1.00 67.46 217 ASP A C 1
ATOM 1498 O O . ASP A 1 218 ? 134.044 141.685 33.870 1.00 65.22 217 ASP A O 1
ATOM 1503 N N . GLU A 1 219 ? 133.884 143.075 32.098 1.00 66.94 218 GLU A N 1
ATOM 1504 C CA . GLU A 1 219 ? 135.162 143.763 32.339 1.00 67.64 218 GLU A CA 1
ATOM 1505 C C . GLU A 1 219 ? 135.172 144.606 33.614 1.00 63.13 218 GLU A C 1
ATOM 1506 O O . GLU A 1 219 ? 136.226 144.776 34.230 1.00 60.19 218 GLU A O 1
ATOM 1512 N N . TYR A 1 220 ? 134.009 145.131 33.999 1.00 60.89 219 TYR A N 1
ATOM 1513 C CA . TYR A 1 220 ? 133.873 145.910 35.233 1.00 60.51 219 TYR A CA 1
ATOM 1514 C C . TYR A 1 220 ? 134.069 144.997 36.444 1.00 56.44 219 TYR A C 1
ATOM 1515 O O . TYR A 1 220 ? 134.814 145.331 37.366 1.00 52.32 219 TYR A O 1
ATOM 1524 N N . PHE A 1 221 ? 133.389 143.850 36.424 1.00 54.23 220 PHE A N 1
ATOM 1525 C CA . PHE A 1 221 ? 133.465 142.862 37.503 1.00 53.45 220 PHE A CA 1
ATOM 1526 C C . PHE A 1 221 ? 134.869 142.265 37.639 1.00 52.32 220 PHE A C 1
ATOM 1527 O O . PHE A 1 221 ? 135.352 142.069 38.756 1.00 47.64 220 PHE A O 1
ATOM 1535 N N . ARG A 1 222 ? 135.511 141.979 36.507 1.00 52.92 221 ARG A N 1
ATOM 1536 C CA . ARG A 1 222 ? 136.903 141.518 36.497 1.00 54.27 221 ARG A CA 1
ATOM 1537 C C . ARG A 1 222 ? 137.857 142.571 37.068 1.00 51.50 221 ARG A C 1
ATOM 1538 O O . ARG A 1 222 ? 138.731 142.244 37.869 1.00 48.49 221 ARG A O 1
ATOM 1546 N N . ASN A 1 223 ? 137.673 143.827 36.659 1.00 51.46 222 ASN A N 1
ATOM 1547 C CA . ASN A 1 223 ? 138.456 144.954 37.189 1.00 50.91 222 ASN A CA 1
ATOM 1548 C C . ASN A 1 223 ? 138.264 145.126 38.703 1.00 46.40 222 ASN A C 1
ATOM 1549 O O . ASN A 1 223 ? 139.231 145.366 39.429 1.00 43.63 222 ASN A O 1
ATOM 1554 N N . LEU A 1 224 ? 137.018 145.008 39.165 1.00 44.96 223 LEU A N 1
ATOM 1555 C CA . LEU A 1 224 ? 136.701 145.070 40.599 1.00 44.01 223 LEU A CA 1
ATOM 1556 C C . LEU A 1 224 ? 137.387 143.945 41.381 1.00 42.75 223 LEU A C 1
ATOM 1557 O O . LEU A 1 224 ? 137.964 144.191 42.441 1.00 39.25 223 LEU A O 1
ATOM 1562 N N . SER A 1 225 ? 137.316 142.723 40.852 1.00 42.78 224 SER A N 1
ATOM 1563 C CA . SER A 1 225 ? 137.928 141.556 41.496 1.00 43.32 224 SER A CA 1
ATOM 1564 C C . SER A 1 225 ? 139.456 141.653 41.562 1.00 42.86 224 SER A C 1
ATOM 1565 O O . SER A 1 225 ? 140.051 141.321 42.588 1.00 41.16 224 SER A O 1
ATOM 1568 N N . ASN A 1 226 ? 140.075 142.108 40.472 1.00 43.33 225 ASN A N 1
ATOM 1569 C CA . ASN A 1 226 ? 141.527 142.337 40.429 1.00 44.69 225 ASN A CA 1
ATOM 1570 C C . ASN A 1 226 ? 141.988 143.353 41.474 1.00 42.52 225 ASN A C 1
ATOM 1571 O O . ASN A 1 226 ? 142.997 143.135 42.149 1.00 41.30 225 ASN A O 1
ATOM 1576 N N . ALA A 1 227 ? 141.250 144.456 41.593 1.00 41.02 226 ALA A N 1
ATOM 1577 C CA . ALA A 1 227 ? 141.543 145.487 42.594 1.00 40.35 226 ALA A CA 1
ATOM 1578 C C . ALA A 1 227 ? 141.339 144.979 44.025 1.00 37.70 226 ALA A C 1
ATOM 1579 O O . ALA A 1 227 ? 142.102 145.339 44.919 1.00 35.44 226 ALA A O 1
ATOM 1581 N N . TRP A 1 228 ? 140.316 144.147 44.233 1.00 37.03 227 TRP A N 1
ATOM 1582 C CA . TRP A 1 228 ? 140.067 143.521 45.540 1.00 37.23 227 TRP A CA 1
ATOM 1583 C C . TRP A 1 228 ? 141.249 142.646 45.977 1.00 37.07 227 TRP A C 1
ATOM 1584 O O . TRP A 1 228 ? 141.722 142.765 47.109 1.00 34.38 227 TRP A O 1
ATOM 1595 N N . SER A 1 229 ? 141.733 141.798 45.070 1.00 38.48 228 SER A N 1
ATOM 1596 C CA . SER A 1 229 ? 142.925 140.972 45.326 1.00 40.38 228 SER A CA 1
ATOM 1597 C C . SER A 1 229 ? 144.139 141.814 45.712 1.00 40.08 228 SER A C 1
ATOM 1598 O O . SER A 1 229 ? 144.827 141.499 46.685 1.00 39.09 228 SER A O 1
ATOM 1601 N N . ASP A 1 230 ? 144.384 142.882 44.949 1.00 40.55 229 ASP A N 1
ATOM 1602 C CA . ASP A 1 230 ? 145.463 143.836 45.243 1.00 41.78 229 ASP A CA 1
ATOM 1603 C C . ASP A 1 230 ? 145.295 144.468 46.624 1.00 38.68 229 ASP A C 1
ATOM 1604 O O . ASP A 1 230 ? 146.257 144.566 47.383 1.00 37.32 229 ASP A O 1
ATOM 1609 N N . ALA A 1 231 ? 144.070 144.893 46.933 1.00 37.49 230 ALA A N 1
ATOM 1610 C CA . ALA A 1 231 ? 143.754 145.507 48.224 1.00 37.21 230 ALA A CA 1
ATOM 1611 C C . ALA A 1 231 ? 143.896 144.526 49.392 1.00 36.48 230 ALA A C 1
ATOM 1612 O O . ALA A 1 231 ? 144.345 144.914 50.472 1.00 35.83 230 ALA A O 1
ATOM 1614 N N . LEU A 1 232 ? 143.510 143.269 49.175 1.00 35.25 231 LEU A N 1
ATOM 1615 C CA . LEU A 1 232 ? 143.675 142.220 50.191 1.00 36.08 231 LEU A CA 1
ATOM 1616 C C . LEU A 1 232 ? 145.142 141.946 50.517 1.00 35.82 231 LEU A C 1
ATOM 1617 O O . LEU A 1 232 ? 145.500 141.809 51.690 1.00 34.16 231 LEU A O 1
ATOM 1622 N N . ARG A 1 233 ? 145.981 141.869 49.484 1.00 36.13 232 ARG A N 1
ATOM 1623 C CA . ARG A 1 233 ? 147.423 141.669 49.673 1.00 38.96 232 ARG A CA 1
ATOM 1624 C C . ARG A 1 233 ? 148.049 142.830 50.440 1.00 38.04 232 ARG A C 1
ATOM 1625 O O . ARG A 1 233 ? 148.859 142.614 51.340 1.00 36.25 232 ARG A O 1
ATOM 1633 N N . GLN A 1 234 ? 147.659 144.053 50.082 1.00 38.17 233 GLN A N 1
ATOM 1634 C CA . GLN A 1 234 ? 148.074 145.247 50.821 1.00 40.87 233 GLN A CA 1
ATOM 1635 C C . GLN A 1 234 ? 147.554 145.225 52.261 1.00 38.43 233 GLN A C 1
ATOM 1636 O O . GLN A 1 234 ? 148.293 145.554 53.185 1.00 39.06 233 GLN A O 1
ATOM 1642 N N . ALA A 1 235 ? 146.298 144.821 52.444 1.00 36.49 234 ALA A N 1
ATOM 1643 C CA . ALA A 1 235 ? 145.700 144.692 53.780 1.00 37.70 234 ALA A CA 1
ATOM 1644 C C . ALA A 1 235 ? 146.462 143.693 54.656 1.00 38.67 234 ALA A C 1
ATOM 1645 O O . ALA A 1 235 ? 146.741 143.972 55.829 1.00 38.81 234 ALA A O 1
ATOM 1647 N N . PHE A 1 236 ? 146.815 142.544 54.085 1.00 38.56 235 PHE A N 1
ATOM 1648 C CA . PHE A 1 236 ? 147.597 141.552 54.818 1.00 39.36 235 PHE A CA 1
ATOM 1649 C C . PHE A 1 236 ? 149.013 142.046 55.132 1.00 39.78 235 PHE A C 1
ATOM 1650 O O . PHE A 1 236 ? 149.522 141.802 56.228 1.00 37.15 235 PHE A O 1
ATOM 1658 N N . SER A 1 237 ? 149.636 142.740 54.178 1.00 42.17 236 SER A N 1
ATOM 1659 C CA . SER A 1 237 ? 150.961 143.340 54.385 1.00 44.96 236 SER A CA 1
ATOM 1660 C C . SER A 1 237 ? 151.008 144.328 55.555 1.00 45.02 236 SER A C 1
ATOM 1661 O O . SER A 1 237 ? 152.041 144.452 56.206 1.00 46.49 236 SER A O 1
ATOM 1664 N N . LYS A 1 238 ? 149.901 145.023 55.812 1.00 47.07 237 LYS A N 1
ATOM 1665 C CA . LYS A 1 238 ? 149.796 145.916 56.973 1.00 48.84 237 LYS A CA 1
ATOM 1666 C C . LYS A 1 238 ? 149.728 145.101 58.267 1.00 49.14 237 LYS A C 1
ATOM 1667 O O . LYS A 1 238 ? 150.551 145.288 59.167 1.00 49.44 237 LYS A O 1
ATOM 1673 N N . ILE A 1 239 ? 148.759 144.188 58.340 1.00 47.46 238 ILE A N 1
ATOM 1674 C CA . ILE A 1 239 ? 148.461 143.462 59.587 1.00 47.56 238 ILE A CA 1
ATOM 1675 C C . ILE A 1 239 ? 149.485 142.396 59.994 1.00 47.34 238 ILE A C 1
ATOM 1676 O O . ILE A 1 239 ? 149.459 141.937 61.136 1.00 46.08 238 ILE A O 1
ATOM 1681 N N . GLU A 1 240 ? 150.371 141.994 59.078 1.00 46.88 239 GLU A N 1
ATOM 1682 C CA . GLU A 1 240 ? 151.463 141.072 59.426 1.00 49.81 239 GLU A CA 1
ATOM 1683 C C . GLU A 1 240 ? 152.506 141.694 60.373 1.00 49.47 239 GLU A C 1
ATOM 1684 O O . GLU A 1 240 ? 153.351 140.975 60.900 1.00 49.85 239 GLU A O 1
ATOM 1690 N N . GLU A 1 241 ? 152.444 143.014 60.580 1.00 49.21 240 GLU A N 1
ATOM 1691 C CA . GLU A 1 241 ? 153.100 143.678 61.724 1.00 52.14 240 GLU A CA 1
ATOM 1692 C C . GLU A 1 241 ? 152.822 143.002 63.073 1.00 50.03 240 GLU A C 1
ATOM 1693 O O . GLU A 1 241 ? 153.702 142.960 63.929 1.00 52.93 240 GLU A O 1
ATOM 1699 N N . PHE A 1 242 ? 151.597 142.510 63.262 1.00 48.70 241 PHE A N 1
ATOM 1700 C CA . PHE A 1 242 ? 151.166 141.931 64.537 1.00 51.49 241 PHE A CA 1
ATOM 1701 C C . PHE A 1 242 ? 151.567 140.463 64.669 1.00 52.70 241 PHE A C 1
ATOM 1702 O O . PHE A 1 242 ? 151.549 139.715 63.691 1.00 52.66 241 PHE A O 1
ATOM 1710 N N . ASP A 1 243 ? 151.913 140.066 65.893 1.00 54.65 242 ASP A N 1
ATOM 1711 C CA . ASP A 1 243 ? 152.391 138.715 66.191 1.00 57.92 242 ASP A CA 1
ATOM 1712 C C . ASP A 1 243 ? 151.236 137.820 66.647 1.00 59.25 242 ASP A C 1
ATOM 1713 O O . ASP A 1 243 ? 150.167 138.307 67.018 1.00 58.63 242 ASP A O 1
ATOM 1718 N N . VAL A 1 244 ? 151.463 136.509 66.596 1.00 62.26 243 VAL A N 1
ATOM 1719 C CA . VAL A 1 244 ? 150.506 135.520 67.098 1.00 64.56 243 VAL A CA 1
ATOM 1720 C C . VAL A 1 244 ? 151.226 134.232 67.522 1.00 66.87 243 VAL A C 1
ATOM 1721 O O . VAL A 1 244 ? 150.739 133.474 68.362 1.00 69.93 243 VAL A O 1
#

InterPro domains:
  IPR001353 Proteasome, subunit alpha/beta [PF00227] (4-198)
  IPR016545 Uncharacterised conserved protein UCP009120, proteasome-type protease, Sll0069 [PIRSF009120] (1-243)
  IPR029055 Nucleophile aminohydrolases, N-terminal [G3DSA:3.60.20.10] (2-223)
  IPR029055 Nucleophile aminohydrolases, N-terminal [SSF56235] (2-241)

B-factor: mean 43.93, std 12.61, range [25.92, 116.46]

Foldseek 3Di:
DKWKKFAAPFGIKIKDDDLQQQDQWDWDADALFKIKIKGQAADSLLSNQLSCQLVCCVPPNPDPPDDHCVRQPWVVSNLLNSLVSLQVSLVVVNFKKMKMWIGGPPDKTWIWIAGNNSDIDTADQQRGMDMIYPDRAPPVVCNVPPGRHDDQVVVQLSRLLSDCMWMWGDGISRRDTPPIDRHDPPDPVSVVSNVVVVVVVVVVVVVVVVDDD

Solvent-accessible surface area: 11555 Å² total; per-residue (Å²): 75,2,0,0,0,0,19,1,104,144,0,0,0,0,0,1,38,85,179,80,56,84,67,14,13,22,82,23,90,61,95,31,90,26,2,0,3,1,0,2,8,2,48,103,53,16,0,50,1,2,4,32,23,3,50,75,45,48,89,137,62,130,60,144,148,52,34,11,1,61,83,0,78,45,0,98,89,0,0,124,19,0,0,58,5,8,97,79,11,112,108,123,61,141,93,29,30,8,0,0,0,2,2,5,116,82,48,72,0,40,0,0,12,0,64,31,105,6,89,44,83,60,1,65,88,142,74,6,18,12,5,2,17,148,93,84,109,31,78,81,60,1,88,182,61,7,134,22,100,23,124,10,24,52,0,5,107,12,0,13,44,11,63,89,14,1,11,1,18,2,69,85,92,67,10,45,18,105,106,88,121,150,10,37,80,112,33,134,189,37,137,103,50,42,84,54,74,42,68,46,72,151,116,52,124,66,153,101,106,152,155,141,201